Protein AF-A0A250KRI8-F1 (afdb_monomer)

Organism: NCBI:txid1432792

Structure (mmCIF, N/CA/C/O backbone):
data_AF-A0A250KRI8-F1
#
_entry.id   AF-A0A250KRI8-F1
#
loop_
_atom_site.group_PDB
_atom_site.id
_atom_site.type_symbol
_atom_site.label_atom_id
_atom_site.label_alt_id
_atom_site.label_comp_id
_atom_site.label_asym_id
_atom_site.label_entity_id
_atom_site.label_seq_id
_atom_site.pdbx_PDB_ins_code
_atom_site.Cartn_x
_atom_site.Cartn_y
_atom_site.Cartn_z
_atom_site.occupancy
_atom_site.B_iso_or_equiv
_atom_site.auth_seq_id
_atom_site.auth_comp_id
_atom_site.auth_asym_id
_atom_site.auth_atom_id
_atom_site.pdbx_PDB_model_num
ATOM 1 N N . MET A 1 1 ? -15.075 -12.832 52.342 1.00 51.00 1 MET A N 1
ATOM 2 C CA . MET A 1 1 ? -14.393 -12.630 51.042 1.00 51.00 1 MET A CA 1
ATOM 3 C C . MET A 1 1 ? -15.450 -12.559 49.954 1.00 51.00 1 MET A C 1
ATOM 5 O O . MET A 1 1 ? -16.380 -13.353 50.008 1.00 51.00 1 MET A O 1
ATOM 9 N N . ASN A 1 2 ? -15.348 -11.625 49.007 1.00 54.69 2 ASN A N 1
ATOM 10 C CA . ASN A 1 2 ? -16.429 -11.373 48.045 1.00 54.69 2 ASN A CA 1
ATOM 11 C C . ASN A 1 2 ? -16.177 -12.175 46.753 1.00 54.69 2 ASN A C 1
ATOM 13 O O . ASN A 1 2 ? -15.131 -11.968 46.135 1.00 54.69 2 ASN A O 1
ATOM 17 N N . PRO A 1 3 ? -17.097 -13.051 46.298 1.00 59.56 3 PRO A N 1
ATOM 18 C CA . PRO A 1 3 ? -16.842 -13.930 45.149 1.00 59.56 3 PRO A CA 1
ATOM 19 C C . PRO A 1 3 ? -16.597 -13.158 43.842 1.00 59.56 3 PRO A C 1
ATOM 21 O O . PRO A 1 3 ? -15.764 -13.568 43.037 1.00 59.56 3 PRO A O 1
ATOM 24 N N . ALA A 1 4 ? -17.232 -11.992 43.675 1.00 57.06 4 ALA A N 1
ATOM 25 C CA . ALA A 1 4 ? -17.013 -11.099 42.535 1.00 57.06 4 ALA A CA 1
ATOM 26 C C . ALA A 1 4 ? -15.551 -10.618 42.399 1.00 57.06 4 ALA A C 1
ATOM 28 O O . ALA A 1 4 ? -15.050 -10.496 41.285 1.00 57.06 4 ALA A O 1
ATOM 29 N N . LEU A 1 5 ? -14.846 -10.402 43.518 1.00 52.03 5 LEU A N 1
ATOM 30 C CA . LEU A 1 5 ? -13.430 -10.008 43.515 1.00 52.03 5 LEU A CA 1
ATOM 31 C C . LEU A 1 5 ? -12.513 -11.163 43.085 1.00 52.03 5 LEU A C 1
ATOM 33 O O . LEU A 1 5 ? -11.522 -10.933 42.401 1.00 52.03 5 LEU A O 1
ATOM 37 N N . SER A 1 6 ? -12.865 -12.405 43.433 1.00 55.91 6 SER A N 1
ATOM 38 C CA . SER A 1 6 ? -12.097 -13.591 43.026 1.00 55.91 6 SER A CA 1
ATOM 39 C C . SER A 1 6 ? -12.250 -13.882 41.527 1.00 55.91 6 SER A C 1
ATOM 41 O O . SER A 1 6 ? -11.271 -14.174 40.843 1.00 55.91 6 SER A O 1
ATOM 43 N N . LEU A 1 7 ? -13.467 -13.729 40.989 1.00 69.81 7 LEU A N 1
ATOM 44 C CA . LEU A 1 7 ? -13.738 -13.878 39.553 1.00 69.81 7 LEU A CA 1
ATOM 45 C C . LEU A 1 7 ? -13.019 -12.813 38.708 1.00 69.81 7 LEU A C 1
ATOM 47 O O . LEU A 1 7 ? -12.500 -13.138 37.641 1.00 69.81 7 LEU A O 1
ATOM 51 N N . ALA A 1 8 ? -12.935 -11.569 39.194 1.00 67.12 8 ALA A N 1
ATOM 52 C CA . ALA A 1 8 ? -12.242 -10.485 38.496 1.00 67.12 8 ALA A CA 1
ATOM 53 C C . ALA A 1 8 ? -10.742 -10.775 38.287 1.00 67.12 8 ALA A C 1
ATOM 55 O O . ALA A 1 8 ? -10.238 -10.602 37.177 1.00 67.12 8 ALA A O 1
ATOM 56 N N . SER A 1 9 ? -10.038 -11.276 39.311 1.00 67.62 9 SER A N 1
ATOM 57 C CA . SER A 1 9 ? -8.616 -11.637 39.186 1.00 67.62 9 SER A CA 1
ATOM 58 C C . SER A 1 9 ? -8.377 -12.814 38.236 1.00 67.62 9 SER A C 1
ATOM 60 O O . SER A 1 9 ? -7.399 -12.802 37.495 1.00 67.62 9 SER A O 1
ATOM 62 N N . ILE A 1 10 ? -9.268 -13.813 38.215 1.00 68.31 10 ILE A N 1
ATOM 63 C CA . ILE A 1 10 ? -9.149 -14.960 37.298 1.00 68.31 10 ILE A CA 1
ATOM 64 C C . ILE A 1 10 ? -9.315 -14.499 35.842 1.00 68.31 10 ILE A C 1
ATOM 66 O O . ILE A 1 10 ? -8.510 -14.868 34.989 1.00 68.31 10 ILE A O 1
ATOM 70 N N . LEU A 1 11 ? -10.301 -13.639 35.565 1.00 69.69 11 LEU A N 1
ATOM 71 C CA . LEU A 1 11 ? -10.502 -13.062 34.233 1.00 69.69 11 LEU A CA 1
ATOM 72 C C . LEU A 1 11 ? -9.294 -12.220 33.784 1.00 69.69 11 LEU A C 1
ATOM 74 O O . LEU A 1 11 ? -8.871 -12.319 32.634 1.00 69.69 11 LEU A O 1
ATOM 78 N N . LEU A 1 12 ? -8.703 -11.441 34.696 1.00 70.06 12 LEU A N 1
ATOM 79 C CA . LEU A 1 12 ? -7.512 -10.633 34.418 1.00 70.06 12 LEU A CA 1
ATOM 80 C C . LEU A 1 12 ? -6.273 -11.491 34.099 1.00 70.06 12 LEU A C 1
ATOM 82 O O . LEU A 1 12 ? -5.499 -11.123 33.220 1.00 70.06 12 LEU A O 1
ATOM 86 N N . LEU A 1 13 ? -6.101 -12.647 34.753 1.00 62.72 13 LEU A N 1
ATOM 87 C CA . LEU A 1 13 ? -5.012 -13.580 34.434 1.00 62.72 13 LEU A CA 1
ATOM 88 C C . LEU A 1 13 ? -5.175 -14.219 33.045 1.00 62.72 13 LEU A C 1
ATOM 90 O O . LEU A 1 13 ? -4.193 -14.301 32.310 1.00 62.72 13 LEU A O 1
ATOM 94 N N . LEU A 1 14 ? -6.394 -14.618 32.658 1.00 61.97 14 LEU A N 1
ATOM 95 C CA . LEU A 1 14 ? -6.661 -15.166 31.316 1.00 61.97 14 LEU A CA 1
ATOM 96 C C . LEU A 1 14 ? -6.446 -14.129 30.199 1.00 61.97 14 LEU A C 1
ATOM 98 O O . LEU A 1 14 ? -6.048 -14.490 29.095 1.00 61.97 14 LEU A O 1
ATOM 102 N N . LEU A 1 15 ? -6.685 -12.844 30.478 1.00 60.44 15 LEU A N 1
ATOM 103 C CA . LEU A 1 15 ? -6.427 -11.756 29.529 1.00 60.44 15 LEU A CA 1
ATOM 104 C C . LEU A 1 15 ? -4.928 -11.470 29.331 1.00 60.44 15 LEU A C 1
ATOM 106 O O . LEU A 1 15 ? -4.547 -10.966 28.278 1.00 60.44 15 LEU A O 1
ATOM 110 N N . LEU A 1 16 ? -4.073 -11.802 30.306 1.00 54.72 16 LEU A N 1
ATOM 111 C CA . LEU A 1 16 ? -2.621 -11.610 30.203 1.00 54.72 16 LEU A CA 1
ATOM 112 C C . LEU A 1 16 ? -1.919 -12.729 29.418 1.00 54.72 16 LEU A C 1
ATOM 114 O O . LEU A 1 16 ? -0.971 -12.451 28.686 1.00 54.72 16 LEU A O 1
ATOM 118 N N . THR A 1 17 ? -2.378 -13.979 29.525 1.00 53.78 17 THR A N 1
ATOM 119 C CA . THR A 1 17 ? -1.743 -15.130 28.851 1.00 53.78 17 THR A CA 1
ATOM 120 C C . THR A 1 17 ? -2.070 -15.251 27.360 1.00 53.78 17 THR A C 1
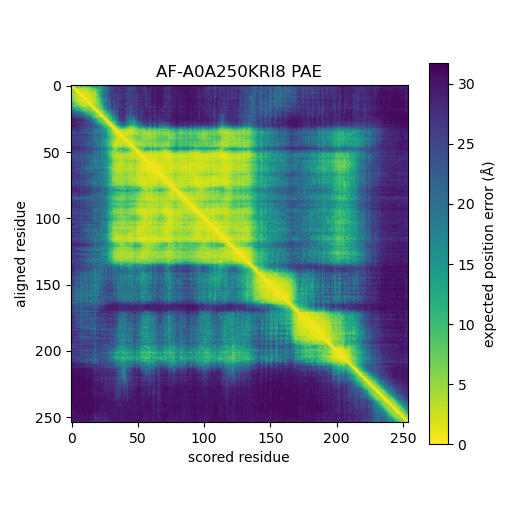ATOM 122 O O . THR A 1 17 ? -1.427 -16.030 26.663 1.00 53.78 17 THR A O 1
ATOM 125 N N . ALA A 1 18 ? -3.003 -14.451 26.835 1.00 44.03 18 ALA A N 1
ATOM 126 C CA . ALA A 1 18 ? -3.291 -14.363 25.399 1.00 44.03 18 ALA A CA 1
ATOM 127 C C . ALA A 1 18 ? -2.279 -13.505 24.601 1.00 44.03 18 ALA A C 1
ATOM 129 O O . ALA A 1 18 ? -2.389 -13.409 23.380 1.00 44.03 18 ALA A O 1
ATOM 130 N N . CYS A 1 19 ? -1.310 -12.872 25.273 1.00 45.75 19 CYS A N 1
ATOM 131 C CA . CYS A 1 19 ? -0.337 -11.952 24.670 1.00 45.75 19 CYS A CA 1
ATOM 132 C C . CYS A 1 19 ? 1.067 -12.551 24.458 1.00 45.75 19 CYS A C 1
ATOM 134 O O . CYS A 1 19 ? 2.015 -11.796 24.232 1.00 45.75 19 CYS A O 1
ATOM 136 N N . ASP A 1 20 ? 1.216 -13.879 24.494 1.00 43.97 20 ASP A N 1
ATOM 137 C CA . ASP A 1 20 ? 2.473 -14.521 24.100 1.00 43.97 20 ASP A CA 1
ATOM 138 C C . ASP A 1 20 ? 2.637 -14.445 22.572 1.00 43.97 20 ASP A C 1
ATOM 140 O O . ASP A 1 20 ? 1.902 -15.069 21.803 1.00 43.97 20 ASP A O 1
ATOM 144 N N . ARG A 1 21 ? 3.551 -13.584 22.111 1.00 41.91 21 ARG A N 1
ATOM 145 C CA . ARG A 1 21 ? 3.805 -13.383 20.680 1.00 41.91 21 ARG A CA 1
ATOM 146 C C . ARG A 1 21 ? 4.722 -14.482 20.166 1.00 41.91 21 ARG A C 1
ATOM 148 O O . ARG A 1 21 ? 5.913 -14.460 20.463 1.00 41.91 21 ARG A O 1
ATOM 155 N N . SER A 1 22 ? 4.190 -15.349 19.306 1.00 37.59 22 SER A N 1
ATOM 156 C CA . SER A 1 22 ? 4.969 -16.318 18.534 1.00 37.59 22 SER A CA 1
ATOM 157 C C . SER A 1 22 ? 6.167 -15.637 17.864 1.00 37.59 22 SER A C 1
ATOM 159 O O . SER A 1 22 ? 6.001 -14.848 16.930 1.00 37.59 22 SER A O 1
ATOM 161 N N . THR A 1 23 ? 7.379 -15.930 18.331 1.00 36.66 23 THR A N 1
ATOM 162 C CA . THR A 1 23 ? 8.606 -15.467 17.679 1.00 36.66 23 THR A CA 1
ATOM 163 C C . THR A 1 23 ? 8.706 -16.097 16.290 1.00 36.66 23 THR A C 1
ATOM 165 O O . THR A 1 23 ? 8.573 -17.320 16.196 1.00 36.66 23 THR A O 1
ATOM 168 N N . PRO A 1 24 ? 8.964 -15.323 15.219 1.00 44.06 24 PRO A N 1
ATOM 169 C CA . PRO A 1 24 ? 9.258 -15.898 13.913 1.00 44.06 24 PRO A CA 1
ATOM 170 C C . PRO A 1 24 ? 10.514 -16.767 14.015 1.00 44.06 24 PRO A C 1
ATOM 172 O O . PRO A 1 24 ? 11.564 -16.283 14.440 1.00 44.06 24 PRO A O 1
ATOM 175 N N . ASP A 1 25 ? 10.401 -18.044 13.650 1.00 34.25 25 ASP A N 1
ATOM 176 C CA . ASP A 1 25 ? 11.551 -18.946 13.626 1.00 34.25 25 ASP A CA 1
ATOM 177 C C . ASP A 1 25 ? 12.562 -18.504 12.550 1.00 34.25 25 ASP A C 1
ATOM 179 O O . ASP A 1 25 ? 12.214 -17.849 11.560 1.00 34.25 25 ASP A O 1
ATOM 183 N N . SER A 1 26 ? 13.837 -18.824 12.758 1.00 46.28 26 SER A N 1
ATOM 184 C CA . SER A 1 26 ? 14.946 -18.304 11.956 1.00 46.28 26 SER A CA 1
ATOM 185 C C . SER A 1 26 ? 14.947 -18.899 10.550 1.00 46.28 26 SER A C 1
ATOM 187 O O . SER A 1 26 ? 15.492 -19.975 10.306 1.00 46.28 26 SER A O 1
ATOM 189 N N . ALA A 1 27 ? 14.354 -18.165 9.605 1.00 41.44 27 ALA A N 1
ATOM 190 C CA . ALA A 1 27 ? 14.235 -18.572 8.211 1.00 41.44 27 ALA A CA 1
ATOM 191 C C . ALA A 1 27 ? 15.595 -18.955 7.597 1.00 41.44 27 ALA A C 1
ATOM 193 O O . ALA A 1 27 ? 16.490 -18.116 7.430 1.00 41.44 27 ALA A O 1
ATOM 194 N N . ALA A 1 28 ? 15.698 -20.229 7.211 1.00 38.06 28 ALA A N 1
ATOM 195 C CA . ALA A 1 28 ? 16.853 -20.837 6.563 1.00 38.06 28 ALA A CA 1
ATOM 196 C C . ALA A 1 28 ? 17.370 -20.022 5.348 1.00 38.06 28 ALA A C 1
ATOM 198 O O . ALA A 1 28 ? 16.637 -19.196 4.776 1.00 38.06 28 ALA A O 1
ATOM 199 N N . PRO A 1 29 ? 18.632 -20.233 4.922 1.00 40.69 29 PRO A N 1
ATOM 200 C CA . PRO A 1 29 ? 19.170 -19.614 3.714 1.00 40.69 29 PRO A CA 1
ATOM 201 C C . PRO A 1 29 ? 18.480 -20.177 2.461 1.00 40.69 29 PRO A C 1
ATOM 203 O O . PRO A 1 29 ? 18.924 -21.155 1.865 1.00 40.69 29 PRO A O 1
ATOM 206 N N . ASP A 1 30 ? 17.378 -19.539 2.066 1.00 52.28 30 ASP A N 1
ATOM 207 C CA . ASP A 1 30 ? 16.679 -19.813 0.815 1.00 52.28 30 ASP A CA 1
ATOM 208 C C . ASP A 1 30 ? 17.570 -19.452 -0.382 1.00 52.28 30 ASP A C 1
ATOM 210 O O . ASP A 1 30 ? 17.855 -18.277 -0.638 1.00 52.28 30 ASP A O 1
ATOM 214 N N . LEU A 1 31 ? 17.974 -20.479 -1.132 1.00 44.34 31 LEU A N 1
ATOM 215 C CA . LEU A 1 31 ? 18.781 -20.375 -2.349 1.00 44.34 31 LEU A CA 1
ATOM 216 C C . LEU A 1 31 ? 18.035 -19.683 -3.510 1.00 44.34 31 LEU A C 1
ATOM 218 O O . LEU A 1 31 ? 18.661 -19.319 -4.505 1.00 44.34 31 LEU A O 1
ATOM 222 N N . GLY A 1 32 ? 16.719 -19.478 -3.385 1.00 60.25 32 GLY A N 1
ATOM 223 C CA . GLY A 1 32 ? 15.897 -18.652 -4.268 1.00 60.25 32 GLY A CA 1
ATOM 224 C C . GLY A 1 32 ? 15.810 -17.172 -3.871 1.00 60.25 32 GLY A C 1
ATOM 225 O O . GLY A 1 32 ? 15.177 -16.400 -4.591 1.00 60.25 32 GLY A O 1
ATOM 226 N N . SER A 1 33 ? 16.427 -16.737 -2.769 1.00 66.81 33 SER A N 1
ATOM 227 C CA . SER A 1 33 ? 16.300 -15.357 -2.281 1.00 66.81 33 SER A CA 1
ATOM 228 C C . SER A 1 33 ? 17.470 -14.450 -2.681 1.00 66.81 33 SER A C 1
ATOM 230 O O . SER A 1 33 ? 18.634 -14.853 -2.692 1.00 66.81 33 SER A O 1
ATOM 232 N N . ARG A 1 34 ? 17.167 -13.190 -3.016 1.00 79.31 34 ARG A N 1
ATOM 233 C CA . ARG A 1 34 ? 18.152 -12.145 -3.331 1.00 79.31 34 ARG A CA 1
ATOM 234 C C . ARG A 1 34 ? 18.054 -11.019 -2.312 1.00 79.31 34 ARG A C 1
ATOM 236 O O . ARG A 1 34 ? 17.034 -10.342 -2.232 1.00 79.31 34 ARG A O 1
ATOM 243 N N . ASN A 1 35 ? 19.130 -10.785 -1.568 1.00 81.31 35 ASN A N 1
ATOM 244 C CA . ASN A 1 35 ? 19.238 -9.599 -0.723 1.00 81.31 35 ASN A CA 1
ATOM 245 C C . ASN A 1 35 ? 19.501 -8.372 -1.606 1.00 81.31 35 ASN A C 1
ATOM 247 O O . ASN A 1 35 ? 20.426 -8.386 -2.421 1.00 81.31 35 ASN A O 1
ATOM 251 N N . MET A 1 36 ? 18.713 -7.316 -1.429 1.00 78.25 36 MET A N 1
ATOM 252 C CA . MET A 1 36 ? 18.879 -6.038 -2.114 1.00 78.25 36 MET A CA 1
ATOM 253 C C . MET A 1 36 ? 18.753 -4.889 -1.114 1.00 78.25 36 MET A C 1
ATOM 255 O O . MET A 1 36 ? 17.955 -4.944 -0.182 1.00 78.25 36 MET A O 1
ATOM 259 N N . THR A 1 37 ? 19.566 -3.852 -1.293 1.00 82.00 37 THR A N 1
ATOM 260 C CA . THR A 1 37 ? 19.504 -2.637 -0.477 1.00 82.00 37 THR A CA 1
ATOM 261 C C . THR A 1 37 ? 18.380 -1.732 -0.983 1.00 82.00 37 THR A C 1
ATOM 263 O O . THR A 1 37 ? 18.319 -1.459 -2.183 1.00 82.00 37 THR A O 1
ATOM 266 N N . ASP A 1 38 ? 17.497 -1.278 -0.093 1.00 81.06 38 ASP A N 1
ATOM 267 C CA . ASP A 1 38 ? 16.429 -0.329 -0.426 1.00 81.06 38 ASP A CA 1
ATOM 268 C C . ASP A 1 38 ? 16.926 1.131 -0.477 1.00 81.06 38 ASP A C 1
ATOM 270 O O . ASP A 1 38 ? 18.081 1.441 -0.176 1.00 81.06 38 ASP A O 1
ATOM 274 N N . ALA A 1 39 ? 16.041 2.056 -0.862 1.00 74.44 39 ALA A N 1
ATOM 275 C CA . ALA A 1 39 ? 16.356 3.487 -0.956 1.00 74.44 39 ALA A CA 1
ATOM 276 C C . ALA A 1 39 ? 16.642 4.169 0.404 1.00 74.44 39 ALA A C 1
ATOM 278 O O . ALA A 1 39 ? 17.025 5.339 0.435 1.00 74.44 39 ALA A O 1
ATOM 279 N N . VAL A 1 40 ? 16.465 3.453 1.519 1.00 76.81 40 VAL A N 1
ATOM 280 C CA . VAL A 1 40 ? 16.735 3.888 2.899 1.00 76.81 40 VAL A CA 1
ATOM 281 C C . VAL A 1 40 ? 17.945 3.124 3.479 1.00 76.81 40 VAL A C 1
ATOM 283 O O . VAL A 1 40 ? 18.184 3.136 4.683 1.00 76.81 40 VAL A O 1
ATOM 286 N N . TRP A 1 41 ? 18.737 2.476 2.615 1.00 75.00 41 TRP A N 1
ATOM 287 C CA . TRP A 1 41 ? 19.928 1.680 2.938 1.00 75.00 41 TRP A CA 1
ATOM 288 C C . TRP A 1 41 ? 19.678 0.423 3.792 1.00 75.00 41 TRP A C 1
ATOM 290 O O . TRP A 1 41 ? 20.627 -0.181 4.298 1.00 75.00 41 TRP A O 1
ATOM 300 N N . ARG A 1 42 ? 18.427 -0.038 3.910 1.00 78.06 42 ARG A N 1
ATOM 301 C CA . ARG A 1 42 ? 18.075 -1.283 4.615 1.00 78.06 42 ARG A CA 1
ATOM 302 C C . ARG A 1 42 ? 18.268 -2.486 3.690 1.00 78.06 42 ARG A C 1
ATOM 304 O O . ARG A 1 42 ? 17.999 -2.405 2.494 1.00 78.06 42 ARG A O 1
ATOM 311 N N . ALA A 1 43 ? 18.717 -3.619 4.228 1.00 78.50 43 ALA A N 1
ATOM 312 C CA . ALA A 1 43 ? 18.822 -4.867 3.471 1.00 78.50 43 ALA A CA 1
ATOM 313 C C . ALA A 1 43 ? 17.484 -5.625 3.484 1.00 78.50 43 ALA A C 1
ATOM 315 O O . ALA A 1 43 ? 17.076 -6.139 4.523 1.00 78.50 43 ALA A O 1
ATOM 316 N N . VAL A 1 44 ? 16.830 -5.726 2.326 1.00 80.12 44 VAL A N 1
ATOM 317 C CA . VAL A 1 44 ? 15.550 -6.425 2.134 1.00 80.12 44 VAL A CA 1
ATOM 318 C C . VAL A 1 44 ? 15.793 -7.740 1.386 1.00 80.12 44 VAL A C 1
ATOM 320 O O . VAL A 1 44 ? 16.506 -7.771 0.379 1.00 80.12 44 VAL A O 1
ATOM 323 N N . ARG A 1 45 ? 15.203 -8.847 1.859 1.00 80.69 45 ARG A N 1
ATOM 324 C CA . ARG A 1 45 ? 15.262 -10.158 1.186 1.00 80.69 45 ARG A CA 1
ATOM 325 C C . ARG A 1 45 ? 14.113 -10.266 0.176 1.00 80.69 45 ARG A C 1
ATOM 327 O O . ARG A 1 45 ? 12.959 -10.370 0.574 1.00 80.69 45 ARG A O 1
ATOM 334 N N . ILE A 1 46 ? 14.425 -10.284 -1.119 1.00 81.00 46 ILE A N 1
ATOM 335 C CA . ILE A 1 46 ? 13.446 -10.414 -2.210 1.00 81.00 46 ILE A CA 1
ATOM 336 C C . ILE A 1 46 ? 13.388 -11.881 -2.686 1.00 81.00 46 ILE A C 1
ATOM 338 O O . ILE A 1 46 ? 14.425 -12.421 -3.086 1.00 81.00 46 ILE A O 1
ATOM 342 N N . PRO A 1 47 ? 12.215 -12.543 -2.703 1.00 76.00 47 PRO A N 1
ATOM 343 C CA . PRO A 1 47 ? 12.057 -13.864 -3.317 1.00 76.00 47 PRO A CA 1
ATOM 344 C C . PRO A 1 47 ? 12.173 -13.789 -4.849 1.00 76.00 47 PRO A C 1
ATOM 346 O O . PRO A 1 47 ? 11.505 -12.967 -5.485 1.00 76.00 47 PRO A O 1
ATOM 349 N N . ALA A 1 48 ? 12.951 -14.679 -5.478 1.00 67.69 48 ALA A N 1
ATOM 350 C CA . ALA A 1 48 ? 13.087 -14.708 -6.944 1.00 67.69 48 ALA A CA 1
ATOM 351 C C . ALA A 1 48 ? 11.809 -15.140 -7.694 1.00 67.69 48 ALA A C 1
ATOM 353 O O . ALA A 1 48 ? 11.751 -15.005 -8.913 1.00 67.69 48 ALA A O 1
ATOM 354 N N . ALA A 1 49 ? 10.796 -15.646 -6.983 1.00 71.81 49 ALA A N 1
ATOM 355 C CA . ALA A 1 49 ? 9.514 -16.093 -7.531 1.00 71.81 49 ALA A CA 1
ATOM 356 C C . ALA A 1 49 ? 8.346 -15.128 -7.222 1.00 71.81 49 ALA A C 1
ATOM 358 O O . ALA A 1 49 ? 7.201 -15.560 -7.129 1.00 71.81 49 ALA A O 1
ATOM 359 N N . SER A 1 50 ? 8.619 -13.832 -7.039 1.00 76.25 50 SER A N 1
ATOM 360 C CA . SER A 1 50 ? 7.586 -12.815 -6.790 1.00 76.25 50 SER A CA 1
ATOM 361 C C . SER A 1 50 ? 6.653 -12.648 -8.000 1.00 76.25 50 SER A C 1
ATOM 363 O O . SER A 1 50 ? 7.060 -12.149 -9.047 1.00 76.25 50 SER A O 1
ATOM 365 N N . GLN A 1 51 ? 5.388 -13.065 -7.862 1.00 82.75 51 GLN A N 1
ATOM 366 C CA . GLN A 1 51 ? 4.376 -12.968 -8.929 1.00 82.75 51 GLN A CA 1
ATOM 367 C C . GLN A 1 51 ? 3.327 -11.886 -8.638 1.00 82.75 51 GLN A C 1
ATOM 369 O O . GLN A 1 51 ? 2.870 -11.202 -9.554 1.00 82.75 51 GLN A O 1
ATOM 374 N N . ARG A 1 52 ? 2.971 -11.684 -7.366 1.00 87.88 52 ARG A N 1
ATOM 375 C CA . ARG A 1 52 ? 2.005 -10.676 -6.910 1.00 87.88 52 ARG A CA 1
ATOM 376 C C . ARG A 1 52 ? 2.734 -9.388 -6.541 1.00 87.88 52 ARG A C 1
ATOM 378 O O . ARG A 1 52 ? 3.036 -9.136 -5.375 1.00 87.88 52 ARG A O 1
ATOM 385 N N . ILE A 1 53 ? 3.063 -8.599 -7.564 1.00 91.06 53 ILE A N 1
ATOM 386 C CA . ILE A 1 53 ? 3.743 -7.304 -7.421 1.00 91.06 53 ILE A CA 1
ATOM 387 C C . ILE A 1 53 ? 2.700 -6.189 -7.278 1.00 91.06 53 ILE A C 1
ATOM 389 O O . ILE A 1 53 ? 1.782 -6.100 -8.097 1.00 91.06 53 ILE A O 1
ATOM 393 N N . LEU A 1 54 ? 2.863 -5.310 -6.287 1.00 92.88 54 LEU A N 1
ATOM 394 C CA . LEU A 1 54 ? 2.068 -4.086 -6.126 1.00 92.88 54 LEU A CA 1
ATOM 395 C C . LEU A 1 54 ? 2.928 -2.828 -6.289 1.00 92.88 54 LEU A C 1
ATOM 397 O O . LEU A 1 54 ? 4.039 -2.765 -5.764 1.00 92.88 54 LEU A O 1
ATOM 401 N N . ALA A 1 55 ? 2.392 -1.811 -6.965 1.00 92.81 55 ALA A N 1
ATOM 402 C CA . ALA A 1 55 ? 3.044 -0.512 -7.155 1.00 92.81 55 ALA A CA 1
ATOM 403 C C . ALA A 1 55 ? 2.326 0.587 -6.356 1.00 92.81 55 ALA A C 1
ATOM 405 O O . ALA A 1 55 ? 1.250 1.042 -6.741 1.00 92.81 55 ALA A O 1
ATOM 406 N N . LEU A 1 56 ? 2.904 1.040 -5.241 1.00 90.38 56 LEU A N 1
ATOM 407 C CA . LEU A 1 56 ? 2.321 2.115 -4.425 1.00 90.38 56 LEU A CA 1
ATOM 408 C C . LEU A 1 56 ? 2.658 3.521 -4.941 1.00 90.38 56 LEU A C 1
ATOM 410 O O . LEU A 1 56 ? 2.184 4.499 -4.364 1.00 90.38 56 LEU A O 1
ATOM 414 N N . SER A 1 57 ? 3.441 3.638 -6.018 1.00 87.06 57 SER A N 1
ATOM 415 C CA . SER A 1 57 ? 3.745 4.913 -6.664 1.00 87.06 57 SER A CA 1
ATOM 416 C C . SER A 1 57 ? 3.532 4.907 -8.175 1.00 87.06 57 SER A C 1
ATOM 418 O O . SER A 1 57 ? 3.620 3.882 -8.850 1.00 87.06 57 SER A O 1
ATOM 420 N N . GLU A 1 58 ? 3.277 6.109 -8.688 1.00 87.81 58 GLU A N 1
ATOM 421 C CA . GLU A 1 58 ? 3.168 6.444 -10.110 1.00 87.81 58 GLU A CA 1
ATOM 422 C C . GLU A 1 58 ? 4.462 6.084 -10.870 1.00 87.81 58 GLU A C 1
ATOM 424 O O . GLU A 1 58 ? 4.415 5.472 -11.933 1.00 87.81 58 GLU A O 1
ATOM 429 N N . LEU A 1 59 ? 5.621 6.334 -10.249 1.00 88.06 59 LEU A N 1
ATOM 430 C CA . LEU A 1 59 ? 6.951 6.010 -10.780 1.00 88.06 59 LEU A CA 1
ATOM 431 C C . LEU A 1 59 ? 7.224 4.495 -10.834 1.00 88.06 59 LEU A C 1
ATOM 433 O O . LEU A 1 59 ? 7.809 4.015 -11.803 1.00 88.06 59 LEU A O 1
ATOM 437 N N . ASP A 1 60 ? 6.791 3.736 -9.822 1.00 90.31 60 ASP A N 1
ATOM 438 C CA . ASP A 1 60 ? 6.945 2.273 -9.800 1.00 90.31 60 ASP A CA 1
ATOM 439 C C . ASP A 1 60 ? 6.042 1.603 -10.844 1.00 90.31 60 ASP A C 1
ATOM 441 O O . ASP A 1 60 ? 6.450 0.648 -11.506 1.00 90.31 60 ASP A O 1
ATOM 445 N N . LEU A 1 61 ? 4.816 2.113 -11.011 1.00 91.25 61 LEU A N 1
ATOM 446 C CA . LEU A 1 61 ? 3.872 1.636 -12.019 1.00 91.25 61 LEU A CA 1
ATOM 447 C C . LEU A 1 61 ? 4.412 1.872 -13.437 1.00 91.25 61 LEU A C 1
ATOM 449 O O . LEU A 1 61 ? 4.376 0.958 -14.263 1.00 91.25 61 LEU A O 1
ATOM 453 N N . ASP A 1 62 ? 4.965 3.057 -13.695 1.00 90.81 62 ASP A N 1
ATOM 454 C CA . ASP A 1 62 ? 5.643 3.383 -14.951 1.00 90.81 62 ASP A CA 1
ATOM 455 C C . ASP A 1 62 ? 6.849 2.475 -15.202 1.00 90.81 62 ASP A C 1
ATOM 457 O O . ASP A 1 62 ? 6.983 1.926 -16.297 1.00 90.81 62 ASP A O 1
ATOM 461 N N . ALA A 1 63 ? 7.704 2.274 -14.195 1.00 90.88 63 ALA A N 1
ATOM 462 C CA . ALA A 1 63 ? 8.890 1.429 -14.306 1.00 90.88 63 ALA A CA 1
ATOM 463 C C . ALA A 1 63 ? 8.529 -0.033 -14.615 1.00 90.88 63 ALA A C 1
ATOM 465 O O . ALA A 1 63 ? 9.111 -0.626 -15.526 1.00 90.88 63 ALA A O 1
ATOM 466 N N . LEU A 1 64 ? 7.537 -0.605 -13.924 1.00 92.38 64 LEU A N 1
ATOM 467 C CA . LEU A 1 64 ? 7.047 -1.957 -14.207 1.00 92.38 64 LEU A CA 1
ATOM 468 C C . LEU A 1 64 ? 6.483 -2.062 -15.629 1.00 92.38 64 LEU A C 1
ATOM 470 O O . LEU A 1 64 ? 6.901 -2.941 -16.384 1.00 92.38 64 LEU A O 1
ATOM 474 N N . LEU A 1 65 ? 5.599 -1.143 -16.031 1.00 91.38 65 LEU A N 1
ATOM 475 C CA . LEU A 1 65 ? 4.984 -1.169 -17.362 1.00 91.38 65 LEU A CA 1
ATOM 476 C C . LEU A 1 65 ? 5.997 -0.906 -18.491 1.00 91.38 65 LEU A C 1
ATOM 478 O O . LEU A 1 65 ? 5.834 -1.451 -19.583 1.00 91.38 65 LEU A O 1
ATOM 482 N N . ALA A 1 66 ? 7.058 -0.133 -18.242 1.00 89.69 66 ALA A N 1
ATOM 483 C CA . ALA A 1 66 ? 8.177 0.057 -19.167 1.00 89.69 66 ALA A CA 1
ATOM 484 C C . ALA A 1 66 ? 9.063 -1.198 -19.292 1.00 89.69 66 ALA A C 1
ATOM 486 O O . ALA A 1 66 ? 9.552 -1.494 -20.380 1.00 89.69 66 ALA A O 1
ATOM 487 N N . LEU A 1 67 ? 9.212 -1.970 -18.210 1.00 91.38 67 LEU A N 1
ATOM 488 C CA . LEU A 1 67 ? 9.853 -3.292 -18.200 1.00 91.38 67 LEU A CA 1
ATOM 489 C C . LEU A 1 67 ? 8.941 -4.414 -18.745 1.00 91.38 67 LEU A C 1
ATOM 491 O O . LEU A 1 67 ? 9.353 -5.571 -18.789 1.00 91.38 67 LEU A O 1
ATOM 495 N N . GLY A 1 68 ? 7.707 -4.097 -19.153 1.00 88.88 68 GLY A N 1
ATOM 496 C CA . GLY A 1 68 ? 6.714 -5.066 -19.634 1.00 88.88 68 GLY A CA 1
ATOM 497 C C . GLY A 1 68 ? 6.034 -5.888 -18.529 1.00 88.88 68 GLY A C 1
ATOM 498 O O . GLY A 1 68 ? 5.241 -6.780 -18.831 1.00 88.88 68 GLY A O 1
ATOM 499 N N . LEU A 1 69 ? 6.309 -5.587 -17.259 1.00 89.69 69 LEU A N 1
ATOM 500 C CA . LEU A 1 69 ? 5.714 -6.238 -16.096 1.00 89.69 69 LEU A CA 1
ATOM 501 C C . LEU A 1 69 ? 4.360 -5.596 -15.764 1.00 89.69 69 LEU A C 1
ATOM 503 O O . LEU A 1 69 ? 4.223 -4.374 -15.713 1.00 89.69 69 LEU A O 1
ATOM 507 N N . ARG A 1 70 ? 3.345 -6.423 -15.503 1.00 90.50 70 ARG A N 1
ATOM 508 C CA . ARG A 1 70 ? 2.018 -5.975 -15.059 1.00 90.50 70 ARG A CA 1
ATOM 509 C C . ARG A 1 70 ? 1.854 -6.259 -13.560 1.00 90.50 70 ARG A C 1
ATOM 511 O O . ARG A 1 70 ? 1.762 -7.434 -13.211 1.00 90.50 70 ARG A O 1
ATOM 518 N N . PRO A 1 71 ? 1.812 -5.240 -12.680 1.00 92.69 71 PRO A N 1
ATOM 519 C CA . PRO A 1 71 ? 1.480 -5.456 -11.275 1.00 92.69 71 PRO A CA 1
ATOM 520 C C . PRO A 1 71 ? 0.020 -5.898 -11.122 1.00 92.69 71 PRO A C 1
ATOM 522 O O . PRO A 1 71 ? -0.836 -5.555 -11.939 1.00 92.69 71 PRO A O 1
ATOM 525 N N . THR A 1 72 ? -0.274 -6.628 -10.048 1.00 91.94 72 THR A N 1
ATOM 526 C CA . THR A 1 72 ? -1.634 -7.084 -9.712 1.00 91.94 72 THR A CA 1
ATOM 527 C C . THR A 1 72 ? -2.524 -5.911 -9.285 1.00 91.94 72 THR A C 1
ATOM 529 O O . THR A 1 72 ? -3.715 -5.875 -9.587 1.00 91.94 72 THR A O 1
ATOM 532 N N . GLY A 1 73 ? -1.930 -4.912 -8.629 1.00 91.38 73 GLY A N 1
ATOM 533 C CA . GLY A 1 73 ? -2.599 -3.698 -8.178 1.00 91.38 73 GLY A CA 1
ATOM 534 C C . GLY A 1 73 ? -1.635 -2.518 -8.075 1.00 91.38 73 GLY A C 1
ATOM 535 O O . GLY A 1 73 ? -0.425 -2.693 -7.911 1.00 91.38 73 GLY A O 1
ATOM 536 N N . ALA A 1 74 ? -2.170 -1.306 -8.177 1.00 92.69 74 ALA A N 1
ATOM 537 C CA . ALA A 1 74 ? -1.404 -0.071 -8.099 1.00 92.69 74 ALA A CA 1
ATOM 538 C C . ALA A 1 74 ? -2.171 1.050 -7.386 1.00 92.69 74 ALA A C 1
ATOM 540 O O . ALA A 1 74 ? -3.404 1.061 -7.346 1.00 92.69 74 ALA A O 1
ATOM 541 N N . ALA A 1 75 ? -1.439 2.008 -6.824 1.00 90.69 75 ALA A N 1
ATOM 542 C CA . ALA A 1 75 ? -2.018 3.254 -6.342 1.00 90.69 75 ALA A CA 1
ATOM 543 C C . ALA A 1 75 ? -2.512 4.129 -7.510 1.00 90.69 75 ALA A C 1
ATOM 545 O O . ALA A 1 75 ? -1.974 4.104 -8.618 1.00 90.69 75 ALA A O 1
ATOM 546 N N . ASN A 1 76 ? -3.545 4.921 -7.242 1.00 89.62 76 ASN A N 1
ATOM 547 C CA . ASN A 1 76 ? -4.098 5.886 -8.183 1.00 89.62 76 ASN A CA 1
ATOM 548 C C . ASN A 1 76 ? -3.235 7.151 -8.262 1.00 89.62 76 ASN A C 1
ATOM 550 O O . ASN A 1 76 ? -2.528 7.498 -7.312 1.00 89.62 76 ASN A O 1
ATOM 554 N N . ALA A 1 77 ? -3.356 7.865 -9.383 1.00 83.06 77 ALA A N 1
ATOM 555 C CA . ALA A 1 77 ? -2.649 9.117 -9.633 1.00 83.06 77 ALA A CA 1
ATOM 556 C C . ALA A 1 77 ? -2.936 10.182 -8.563 1.00 83.06 77 ALA A C 1
ATOM 558 O O . ALA A 1 77 ? -3.990 10.178 -7.916 1.00 83.06 77 ALA A O 1
ATOM 559 N N . ARG A 1 78 ? -2.014 11.138 -8.399 1.00 78.00 78 ARG A N 1
ATOM 560 C CA . ARG A 1 78 ? -2.114 12.207 -7.389 1.00 78.00 78 ARG A CA 1
ATOM 561 C C . ARG A 1 78 ? -3.413 13.024 -7.531 1.00 78.00 78 ARG A C 1
ATOM 563 O O . ARG A 1 78 ? -3.511 13.903 -8.379 1.00 78.00 78 ARG A O 1
ATOM 570 N N . GLY A 1 79 ? -4.385 12.767 -6.650 1.00 72.12 79 GLY A N 1
ATOM 571 C CA . GLY A 1 79 ? -5.693 13.441 -6.639 1.00 72.12 79 GLY A CA 1
ATOM 572 C C . GLY A 1 79 ? -6.783 12.781 -7.497 1.00 72.12 79 GLY A C 1
ATOM 573 O O . GLY A 1 79 ? -7.844 13.373 -7.667 1.00 72.12 79 GLY A O 1
ATOM 574 N N . GLY A 1 80 ? -6.549 11.576 -8.028 1.00 77.69 80 GLY A N 1
ATOM 575 C CA . GLY A 1 80 ? -7.518 10.817 -8.823 1.00 77.69 80 GLY A CA 1
ATOM 576 C C . GLY A 1 80 ? -7.967 9.499 -8.179 1.00 77.69 80 GLY A C 1
ATOM 577 O O . GLY A 1 80 ? -7.302 8.936 -7.313 1.00 77.69 80 GLY A O 1
ATOM 578 N N . GLU A 1 81 ? -9.091 8.968 -8.664 1.00 80.00 81 GLU A N 1
ATOM 579 C CA . GLU A 1 81 ? -9.625 7.639 -8.300 1.00 80.00 81 GLU A CA 1
ATOM 580 C C . GLU A 1 81 ? -9.197 6.523 -9.274 1.00 80.00 81 GLU A C 1
ATOM 582 O O . GLU A 1 81 ? -9.756 5.427 -9.262 1.00 80.00 81 GLU A O 1
ATOM 587 N N . ARG A 1 82 ? -8.249 6.808 -10.175 1.00 81.50 82 ARG A N 1
ATOM 588 C CA . ARG A 1 82 ? -7.790 5.889 -11.227 1.00 81.50 82 ARG A CA 1
ATOM 589 C C . ARG A 1 82 ? -6.267 5.961 -11.401 1.00 81.50 82 ARG A C 1
ATOM 591 O O . ARG A 1 82 ? -5.670 6.973 -11.018 1.00 81.50 82 ARG A O 1
ATOM 598 N N . PRO A 1 83 ? -5.642 4.944 -12.021 1.00 82.44 83 PRO A N 1
ATOM 599 C CA . PRO A 1 83 ? -4.265 5.033 -12.494 1.00 82.44 83 PRO A CA 1
ATOM 600 C C . PRO A 1 83 ? -4.028 6.245 -13.421 1.00 82.44 83 PRO A C 1
ATOM 602 O O . PRO A 1 83 ? -4.982 6.752 -14.023 1.00 82.44 83 PRO A O 1
ATOM 605 N N . PRO A 1 84 ? -2.772 6.706 -13.561 1.00 84.50 84 PRO A N 1
ATOM 606 C CA . PRO A 1 84 ? -2.414 7.882 -14.354 1.00 84.50 84 PRO A CA 1
ATOM 607 C C . PRO A 1 84 ? -2.942 7.872 -15.792 1.00 84.50 84 PRO A C 1
ATOM 609 O O . PRO A 1 84 ? -2.806 6.896 -16.530 1.00 84.50 84 PRO A O 1
ATOM 612 N N . ALA A 1 85 ? -3.518 9.001 -16.215 1.00 84.38 85 ALA A N 1
ATOM 613 C CA . ALA A 1 85 ? -4.242 9.105 -17.483 1.00 84.38 85 ALA A CA 1
ATOM 614 C C . ALA A 1 85 ? -3.371 8.823 -18.723 1.00 84.38 85 ALA A C 1
ATOM 616 O O . ALA A 1 85 ? -3.871 8.277 -19.706 1.00 84.38 85 ALA A O 1
ATOM 617 N N . TYR A 1 86 ? -2.071 9.136 -18.672 1.00 86.94 86 TYR A N 1
ATOM 618 C CA . TYR A 1 86 ? -1.131 8.885 -19.771 1.00 86.94 86 TYR A CA 1
ATOM 619 C C . TYR A 1 86 ? -0.843 7.388 -20.001 1.00 86.94 86 TYR A C 1
ATOM 621 O O . TYR A 1 86 ? -0.395 7.016 -21.086 1.00 86.94 86 TYR A O 1
ATOM 629 N N . LEU A 1 87 ? -1.131 6.513 -19.028 1.00 87.06 87 LEU A N 1
ATOM 630 C CA . LEU A 1 87 ? -1.030 5.060 -19.207 1.00 87.06 87 LEU A CA 1
ATOM 631 C C . LEU A 1 87 ? -2.184 4.498 -20.046 1.00 87.06 87 LEU A C 1
ATOM 633 O O . LEU A 1 87 ? -2.024 3.452 -20.680 1.00 87.06 87 LEU A O 1
ATOM 637 N N . GLY A 1 88 ? -3.338 5.175 -20.065 1.00 84.56 88 GLY A N 1
ATOM 638 C CA . GLY A 1 88 ? -4.518 4.783 -20.836 1.00 84.56 88 GLY A CA 1
ATOM 639 C C . GLY A 1 88 ? -4.877 3.303 -20.660 1.00 84.56 88 GLY A C 1
ATOM 640 O O . GLY A 1 88 ? -5.113 2.822 -19.553 1.00 84.56 88 GLY A O 1
ATOM 641 N N . THR A 1 89 ? -4.880 2.552 -21.762 1.00 85.12 89 THR A N 1
ATOM 642 C CA . THR A 1 89 ? -5.193 1.112 -21.774 1.00 85.12 89 THR A CA 1
ATOM 643 C C . THR A 1 89 ? -4.094 0.216 -21.190 1.00 85.12 89 THR A C 1
ATOM 645 O O . THR A 1 89 ? -4.367 -0.948 -20.894 1.00 85.12 89 THR A O 1
ATOM 648 N N . ARG A 1 90 ? -2.867 0.710 -20.961 1.00 84.75 90 ARG A N 1
ATOM 649 C CA . ARG A 1 90 ? -1.788 -0.094 -20.347 1.00 84.75 90 ARG A CA 1
ATOM 650 C C . ARG A 1 90 ? -2.112 -0.460 -18.899 1.00 84.75 90 ARG A C 1
ATOM 652 O O . ARG A 1 90 ? -1.847 -1.587 -18.495 1.00 84.75 90 ARG A O 1
ATOM 659 N N . ALA A 1 91 ? -2.761 0.450 -18.172 1.00 83.25 91 ALA A N 1
ATOM 660 C CA . ALA A 1 91 ? -3.214 0.230 -16.800 1.00 83.25 91 ALA A CA 1
ATOM 661 C C . ALA A 1 91 ? -4.532 -0.572 -16.690 1.00 83.25 91 ALA A C 1
ATOM 663 O O . ALA A 1 91 ? -5.001 -0.841 -15.584 1.00 83.25 91 ALA A O 1
ATOM 664 N N . ALA A 1 92 ? -5.148 -0.975 -17.809 1.00 84.38 92 ALA A N 1
ATOM 665 C CA . ALA A 1 92 ? -6.372 -1.772 -17.779 1.00 84.38 92 ALA A CA 1
ATOM 666 C C . ALA A 1 92 ? -6.121 -3.155 -17.148 1.00 84.38 92 ALA A C 1
ATOM 668 O O . ALA A 1 92 ? -5.175 -3.853 -17.526 1.00 84.38 92 ALA A O 1
ATOM 669 N N . GLY A 1 93 ? -6.986 -3.544 -16.207 1.00 84.50 93 GLY A N 1
ATOM 670 C CA . GLY A 1 93 ? -6.915 -4.814 -15.474 1.00 84.50 93 GLY A CA 1
ATOM 671 C C . GLY A 1 93 ? -6.070 -4.797 -14.191 1.00 84.50 93 GLY A C 1
ATOM 672 O O . GLY A 1 93 ? -5.983 -5.829 -13.539 1.00 84.50 93 GLY A O 1
ATOM 673 N N . ILE A 1 94 ? -5.468 -3.662 -13.821 1.00 89.75 94 ILE A N 1
ATOM 674 C CA . ILE A 1 94 ? -4.725 -3.493 -12.560 1.00 89.75 94 ILE A CA 1
ATOM 675 C C . ILE A 1 94 ? -5.704 -3.043 -11.461 1.00 89.75 94 ILE A C 1
ATOM 677 O O . ILE A 1 94 ? -6.480 -2.111 -11.689 1.00 89.75 94 ILE A O 1
ATOM 681 N N . GLU A 1 95 ? -5.692 -3.659 -10.272 1.00 89.94 95 GLU A N 1
ATOM 682 C CA . GLU A 1 95 ? -6.574 -3.214 -9.180 1.00 89.94 95 GLU A CA 1
ATOM 683 C C . GLU A 1 95 ? -6.135 -1.857 -8.596 1.00 89.94 95 GLU A C 1
ATOM 685 O O . GLU A 1 95 ? -4.980 -1.663 -8.222 1.00 89.94 95 GLU A O 1
ATOM 690 N N . SER A 1 96 ? -7.085 -0.928 -8.446 1.00 90.00 96 SER A N 1
ATOM 691 C CA . SER A 1 96 ? -6.885 0.335 -7.723 1.00 90.00 96 SER A CA 1
ATOM 692 C C . SER A 1 96 ? -6.759 0.092 -6.212 1.00 90.00 96 SER A C 1
ATOM 694 O O . SER A 1 96 ? -7.759 -0.135 -5.524 1.00 90.00 96 SER A O 1
ATOM 696 N N . LEU A 1 97 ? -5.557 0.280 -5.671 1.00 89.81 97 LEU A N 1
ATOM 697 C CA . LEU A 1 97 ? -5.272 0.250 -4.232 1.00 89.81 97 LEU A CA 1
ATOM 698 C C . LEU A 1 97 ? -5.786 1.495 -3.485 1.00 89.81 97 LEU A C 1
ATOM 700 O O . LEU A 1 97 ? -5.788 1.507 -2.257 1.00 89.81 97 LEU A O 1
ATOM 704 N N . GLY A 1 98 ? -6.241 2.536 -4.189 1.00 87.12 98 GLY A N 1
ATOM 705 C CA . GLY A 1 98 ? -6.683 3.809 -3.607 1.00 87.12 98 GLY A CA 1
ATOM 706 C C . GLY A 1 98 ? -5.698 4.954 -3.859 1.00 87.12 98 GLY A C 1
ATOM 707 O O . GLY A 1 98 ? -4.867 4.881 -4.759 1.00 87.12 98 GLY A O 1
ATOM 708 N N . ASN A 1 99 ? -5.816 6.042 -3.097 1.00 85.25 99 ASN A N 1
ATOM 709 C CA . ASN A 1 99 ? -5.033 7.268 -3.293 1.00 85.25 99 ASN A CA 1
ATOM 710 C C . ASN A 1 99 ? -3.541 7.059 -2.952 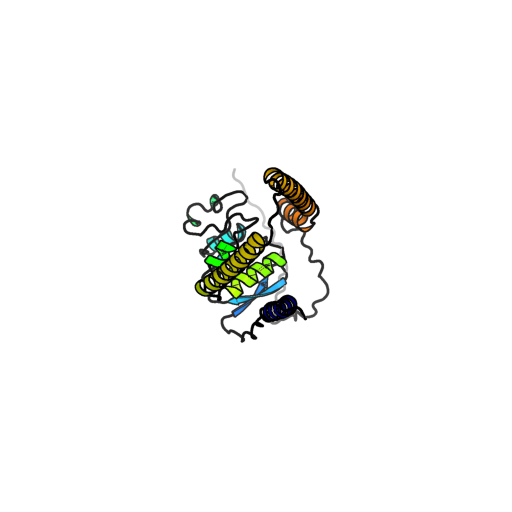1.00 85.25 99 ASN A C 1
ATOM 712 O O . ASN A 1 99 ? -3.237 6.528 -1.888 1.00 85.25 99 ASN A O 1
ATOM 716 N N . PHE A 1 100 ? -2.622 7.543 -3.797 1.00 80.81 100 PHE A N 1
ATOM 717 C CA . PHE A 1 100 ? -1.166 7.536 -3.562 1.00 80.81 100 PHE A CA 1
ATOM 718 C C . PHE A 1 100 ? -0.729 7.946 -2.140 1.00 80.81 100 PHE A C 1
ATOM 720 O O . PHE A 1 100 ? 0.161 7.327 -1.554 1.00 80.81 100 PHE A O 1
ATOM 727 N N . ALA A 1 101 ? -1.335 8.988 -1.562 1.00 78.44 101 ALA A N 1
ATOM 728 C CA . ALA A 1 101 ? -0.954 9.471 -0.231 1.00 78.44 101 ALA A CA 1
ATOM 729 C C . ALA A 1 101 ? -1.328 8.475 0.885 1.00 78.44 101 ALA A C 1
ATOM 731 O O . ALA A 1 101 ? -0.650 8.381 1.913 1.00 78.44 101 ALA A O 1
ATOM 732 N N . GLN A 1 102 ? -2.402 7.710 0.686 1.00 79.31 102 GLN A N 1
ATOM 733 C CA . GLN A 1 102 ? -2.962 6.809 1.689 1.00 79.31 102 GLN A CA 1
ATOM 734 C C . GLN A 1 102 ? -3.604 5.589 0.998 1.00 79.31 102 GLN A C 1
ATOM 736 O O . GLN A 1 102 ? -4.830 5.515 0.868 1.00 79.31 102 GLN A O 1
ATOM 741 N N . PRO A 1 103 ? -2.782 4.642 0.500 1.00 86.44 103 PRO A N 1
ATOM 742 C CA . PRO A 1 103 ? -3.282 3.437 -0.145 1.00 86.44 103 PRO A CA 1
ATOM 743 C C . PRO A 1 103 ? -4.006 2.547 0.873 1.00 86.44 103 PRO A C 1
ATOM 745 O O . PRO A 1 103 ? -3.669 2.502 2.058 1.00 86.44 103 PRO A O 1
ATOM 748 N N . SER A 1 104 ? -5.026 1.828 0.413 1.00 87.06 104 SER A N 1
ATOM 749 C CA . SER A 1 104 ? -5.886 1.011 1.262 1.00 87.06 104 SER A CA 1
ATOM 750 C C . SER A 1 104 ? -5.167 -0.263 1.702 1.00 87.06 104 SER A C 1
ATOM 752 O O . SER A 1 104 ? -5.103 -1.241 0.955 1.00 87.06 104 SER A O 1
ATOM 754 N N . LEU A 1 105 ? -4.682 -0.275 2.948 1.00 87.00 105 LEU A N 1
ATOM 755 C CA . LEU A 1 105 ? -4.063 -1.454 3.569 1.00 87.00 105 LEU A CA 1
ATOM 756 C C . LEU A 1 105 ? -4.959 -2.701 3.466 1.00 87.00 105 LEU A C 1
ATOM 758 O O . LEU A 1 105 ? -4.456 -3.790 3.221 1.00 87.00 105 LEU A O 1
ATOM 762 N N . GLY A 1 106 ? -6.286 -2.543 3.557 1.00 84.19 106 GLY A N 1
ATOM 763 C CA . GLY A 1 106 ? -7.238 -3.645 3.377 1.00 84.19 106 GLY A CA 1
ATOM 764 C C . GLY A 1 106 ? -7.173 -4.293 1.988 1.00 84.19 106 GLY A C 1
ATOM 765 O O . GLY A 1 106 ? -7.174 -5.517 1.894 1.00 84.19 106 GLY A O 1
ATOM 766 N N . ARG A 1 107 ? -7.041 -3.502 0.911 1.00 86.06 107 ARG A N 1
ATOM 767 C CA . ARG A 1 107 ? -6.857 -4.036 -0.455 1.00 86.06 107 ARG A CA 1
ATOM 768 C C . ARG A 1 107 ? -5.493 -4.699 -0.627 1.00 86.06 107 ARG A C 1
ATOM 770 O O . ARG A 1 107 ? -5.411 -5.767 -1.222 1.00 86.06 107 ARG A O 1
ATOM 777 N N . ILE A 1 108 ? -4.443 -4.101 -0.060 1.00 88.75 108 ILE A N 1
ATOM 778 C CA . ILE A 1 108 ? -3.087 -4.671 -0.066 1.00 88.75 108 ILE A CA 1
ATOM 779 C C . ILE A 1 108 ? -3.088 -6.049 0.619 1.00 88.75 108 ILE A C 1
ATOM 781 O O . ILE A 1 108 ? -2.573 -7.004 0.050 1.00 88.75 108 ILE A O 1
ATOM 785 N N . VAL A 1 109 ? -3.726 -6.189 1.788 1.00 85.94 109 VAL A N 1
ATOM 786 C CA . VAL A 1 109 ? -3.844 -7.477 2.500 1.00 85.94 109 VAL A CA 1
ATOM 787 C C . VAL A 1 109 ? -4.648 -8.507 1.696 1.00 85.94 109 VAL A C 1
ATOM 789 O O . VAL A 1 109 ? -4.216 -9.652 1.589 1.00 85.94 109 VAL A O 1
ATOM 792 N N . VAL A 1 110 ? -5.779 -8.116 1.092 1.00 86.44 110 VAL A N 1
ATOM 793 C CA . VAL A 1 110 ? -6.614 -9.017 0.267 1.00 86.44 110 VAL A CA 1
ATOM 794 C C . VAL A 1 110 ? -5.861 -9.547 -0.958 1.00 86.44 110 VAL A C 1
ATOM 796 O O . VAL A 1 110 ? -6.015 -10.717 -1.302 1.00 86.44 110 VAL A O 1
ATOM 799 N N . LEU A 1 111 ? -5.022 -8.722 -1.589 1.00 87.12 111 LEU A N 1
ATOM 800 C CA . LEU A 1 111 ? -4.227 -9.112 -2.759 1.00 87.12 111 LEU A CA 1
ATOM 801 C C . LEU A 1 111 ? -3.004 -9.982 -2.426 1.00 87.12 111 LEU A C 1
ATOM 803 O O . LEU A 1 111 ? -2.441 -10.577 -3.343 1.00 87.12 111 LEU A O 1
ATOM 807 N N . GLN A 1 112 ? -2.611 -10.077 -1.147 1.00 84.75 112 GLN A N 1
ATOM 808 C CA . GLN A 1 112 ? -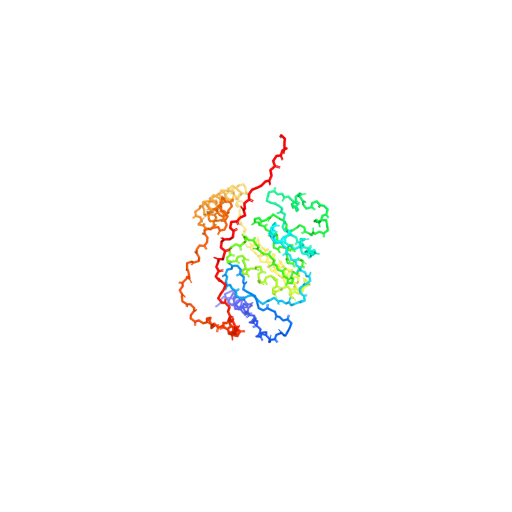1.472 -10.869 -0.660 1.00 84.75 112 GLN A CA 1
ATOM 809 C C . GLN A 1 112 ? -0.187 -10.688 -1.508 1.00 84.75 112 GLN A C 1
ATOM 811 O O . GLN A 1 112 ? 0.226 -11.617 -2.202 1.00 84.75 112 GLN A O 1
ATOM 816 N N . PRO A 1 113 ? 0.447 -9.503 -1.504 1.00 87.50 113 PRO A N 1
ATOM 817 C CA . PRO A 1 113 ? 1.644 -9.238 -2.297 1.00 87.50 113 PRO A CA 1
ATOM 818 C C . PRO A 1 113 ? 2.840 -10.111 -1.908 1.00 87.50 113 PRO A C 1
ATOM 820 O O . PRO A 1 113 ? 3.159 -10.245 -0.730 1.00 87.50 113 PRO A O 1
ATOM 823 N N . ASP A 1 114 ? 3.573 -10.579 -2.919 1.00 85.50 114 ASP A N 1
ATOM 824 C CA . ASP A 1 114 ? 4.906 -11.178 -2.759 1.00 85.50 114 ASP A CA 1
ATOM 825 C C . ASP A 1 114 ? 6.017 -10.109 -2.843 1.00 85.50 114 ASP A C 1
ATOM 827 O O . ASP A 1 114 ? 7.150 -10.339 -2.422 1.00 85.50 114 ASP A O 1
ATOM 831 N N . LEU A 1 115 ? 5.705 -8.944 -3.430 1.00 87.19 115 LEU A N 1
ATOM 832 C CA . LEU A 1 115 ? 6.594 -7.789 -3.561 1.00 87.19 115 LEU A CA 1
ATOM 833 C C . LEU A 1 115 ? 5.774 -6.489 -3.585 1.00 87.19 115 LEU A C 1
ATOM 835 O O . LEU A 1 115 ? 4.813 -6.362 -4.345 1.00 87.19 115 LEU A O 1
ATOM 839 N N . ILE A 1 116 ? 6.184 -5.499 -2.791 1.00 89.75 116 ILE A N 1
ATOM 840 C CA . ILE A 1 116 ? 5.590 -4.156 -2.773 1.00 89.75 116 ILE A CA 1
ATOM 841 C C . ILE A 1 116 ? 6.669 -3.148 -3.172 1.00 89.75 116 ILE A C 1
ATOM 843 O O . ILE A 1 116 ? 7.698 -3.048 -2.508 1.00 89.75 116 ILE A O 1
ATOM 847 N N . LEU A 1 117 ? 6.423 -2.378 -4.232 1.00 89.56 117 LEU A N 1
ATOM 848 C CA . LEU A 1 117 ? 7.227 -1.210 -4.585 1.00 89.56 117 LEU A CA 1
ATOM 849 C C . LEU A 1 117 ? 6.596 0.037 -3.952 1.00 89.56 117 LEU A C 1
ATOM 851 O O . LEU A 1 117 ? 5.394 0.272 -4.096 1.00 89.56 117 LEU A O 1
ATOM 855 N N . ALA A 1 118 ? 7.397 0.796 -3.202 1.00 87.12 118 ALA A N 1
ATOM 856 C CA . ALA A 1 118 ? 6.943 1.881 -2.327 1.00 87.12 118 ALA A CA 1
ATOM 857 C C . ALA A 1 118 ? 7.688 3.208 -2.588 1.00 87.12 118 ALA A C 1
ATOM 859 O O . ALA A 1 118 ? 8.043 3.936 -1.659 1.00 87.12 118 ALA A O 1
ATOM 860 N N . GLY A 1 119 ? 7.941 3.534 -3.857 1.00 79.06 119 GLY A N 1
ATOM 861 C CA . GLY A 1 119 ? 8.628 4.754 -4.277 1.00 79.06 119 GLY A CA 1
ATOM 862 C C . GLY A 1 119 ? 7.997 6.024 -3.690 1.00 79.06 119 GLY A C 1
ATOM 863 O O . GLY A 1 119 ? 6.789 6.243 -3.759 1.00 79.06 119 GLY A O 1
ATOM 864 N N . GLY A 1 120 ? 8.817 6.877 -3.073 1.00 73.00 120 GLY A N 1
ATOM 865 C CA . GLY A 1 120 ? 8.349 8.113 -2.428 1.00 73.00 120 GLY A CA 1
ATOM 866 C C . GLY A 1 120 ? 7.601 7.926 -1.097 1.00 73.00 120 GLY A C 1
ATOM 867 O O . GLY A 1 120 ? 7.128 8.915 -0.537 1.00 73.00 120 GLY A O 1
ATOM 868 N N . GLN A 1 121 ? 7.509 6.704 -0.560 1.00 74.44 121 GLN A N 1
ATOM 869 C CA . GLN A 1 121 ? 7.062 6.441 0.813 1.00 74.44 121 GLN A CA 1
ATOM 870 C C . GLN A 1 121 ? 8.300 6.379 1.728 1.00 74.44 121 GLN A C 1
ATOM 872 O O . GLN A 1 121 ? 8.849 5.310 1.971 1.00 74.44 121 GLN A O 1
ATOM 877 N N . ALA A 1 122 ? 8.781 7.534 2.198 1.00 68.38 122 ALA A N 1
ATOM 878 C CA . ALA A 1 122 ? 10.017 7.635 2.994 1.00 68.38 122 ALA A CA 1
ATOM 879 C C . ALA A 1 122 ? 9.838 7.365 4.507 1.00 68.38 122 ALA A C 1
ATOM 881 O O . ALA A 1 122 ? 10.813 7.376 5.254 1.00 68.38 122 ALA A O 1
ATOM 882 N N . ASP A 1 123 ? 8.601 7.156 4.964 1.00 75.00 123 ASP A N 1
ATOM 883 C CA . ASP A 1 123 ? 8.254 6.941 6.372 1.00 75.00 123 ASP A CA 1
ATOM 884 C C . ASP A 1 123 ? 8.629 5.510 6.831 1.00 75.00 123 ASP A C 1
ATOM 886 O O . ASP A 1 123 ? 8.059 4.537 6.318 1.00 75.00 123 ASP A O 1
ATOM 890 N N . PRO A 1 124 ? 9.555 5.350 7.800 1.00 73.44 124 PRO A N 1
ATOM 891 C CA . PRO A 1 124 ? 10.019 4.040 8.246 1.00 73.44 124 PRO A CA 1
ATOM 892 C C . PRO A 1 124 ? 8.946 3.222 8.979 1.00 73.44 124 PRO A C 1
ATOM 894 O O . PRO A 1 124 ? 8.995 1.991 8.916 1.00 73.44 124 PRO A O 1
ATOM 897 N N . GLU A 1 125 ? 7.957 3.845 9.632 1.00 78.62 125 GLU A N 1
ATOM 898 C CA . GLU A 1 125 ? 6.865 3.101 10.275 1.00 78.62 125 GLU A CA 1
ATOM 899 C C . GLU A 1 125 ? 5.958 2.470 9.216 1.00 78.62 125 GLU A C 1
ATOM 901 O O . GLU A 1 125 ? 5.668 1.272 9.274 1.00 78.62 125 GLU A O 1
ATOM 906 N N . ARG A 1 126 ? 5.578 3.240 8.187 1.00 79.31 126 ARG A N 1
ATOM 907 C CA . ARG A 1 126 ? 4.784 2.740 7.049 1.00 79.31 126 ARG A CA 1
ATOM 908 C C . ARG A 1 126 ? 5.523 1.668 6.254 1.00 79.31 126 ARG A C 1
ATOM 910 O O . ARG A 1 126 ? 4.904 0.672 5.885 1.00 79.31 126 ARG A O 1
ATOM 917 N N . LEU A 1 127 ? 6.828 1.827 6.020 1.00 80.62 127 LEU A N 1
ATOM 918 C CA . LEU A 1 127 ? 7.643 0.792 5.372 1.00 80.62 127 LEU A CA 1
ATOM 919 C C . LEU A 1 127 ? 7.652 -0.504 6.195 1.00 80.62 127 LEU A C 1
ATOM 921 O O . LEU A 1 127 ? 7.395 -1.570 5.642 1.00 80.62 127 LEU A O 1
ATOM 925 N N . THR A 1 128 ? 7.830 -0.413 7.517 1.00 81.56 128 THR A N 1
ATOM 926 C CA . THR A 1 128 ? 7.797 -1.577 8.422 1.00 81.56 128 THR A CA 1
ATOM 927 C C . THR A 1 128 ? 6.420 -2.257 8.442 1.00 81.56 128 THR A C 1
ATOM 929 O O . THR A 1 128 ? 6.334 -3.486 8.460 1.00 81.56 128 THR A O 1
ATOM 932 N N . GLN A 1 129 ? 5.323 -1.493 8.382 1.00 82.56 129 GLN A N 1
ATOM 933 C CA . GLN A 1 129 ? 3.963 -2.041 8.276 1.00 82.56 129 GLN A CA 1
ATOM 934 C C . GLN A 1 129 ? 3.725 -2.764 6.941 1.00 82.56 129 GLN A C 1
ATOM 936 O O . GLN A 1 129 ? 3.159 -3.855 6.932 1.00 82.56 129 GLN A O 1
ATOM 941 N N . LEU A 1 130 ? 4.170 -2.194 5.817 1.00 82.69 130 LEU A N 1
ATOM 942 C CA . LEU A 1 130 ? 4.039 -2.808 4.489 1.00 82.69 130 LEU A CA 1
ATOM 943 C C . LEU A 1 130 ? 4.888 -4.080 4.357 1.00 82.69 130 LEU A C 1
ATOM 945 O O . LEU A 1 130 ? 4.410 -5.086 3.836 1.00 82.69 130 LEU A O 1
ATOM 949 N N . GLU A 1 131 ? 6.108 -4.054 4.889 1.00 81.12 131 GLU A N 1
ATOM 950 C CA . GLU A 1 131 ? 7.004 -5.208 4.999 1.00 81.12 131 GLU A CA 1
ATOM 951 C C . GLU A 1 131 ? 6.376 -6.313 5.863 1.00 81.12 131 GLU A C 1
ATOM 953 O O . GLU A 1 131 ? 6.340 -7.474 5.457 1.00 81.12 131 GLU A O 1
ATOM 958 N N . THR A 1 132 ? 5.753 -5.943 6.988 1.00 79.25 132 THR A N 1
ATOM 959 C CA . THR A 1 132 ? 4.975 -6.873 7.822 1.00 79.25 132 THR A CA 1
ATOM 960 C C . THR A 1 132 ? 3.789 -7.469 7.059 1.00 79.25 132 THR A C 1
ATOM 962 O O . THR A 1 132 ? 3.538 -8.660 7.194 1.00 79.25 132 THR A O 1
ATOM 965 N N . ILE A 1 133 ? 3.068 -6.699 6.234 1.00 75.19 133 ILE A N 1
ATOM 966 C CA . ILE A 1 133 ? 1.935 -7.214 5.440 1.00 75.19 133 ILE A CA 1
ATOM 967 C C . ILE A 1 133 ? 2.401 -8.207 4.365 1.00 75.19 133 ILE A C 1
ATOM 969 O O . ILE A 1 133 ? 1.788 -9.265 4.224 1.00 75.19 133 ILE A O 1
ATOM 973 N N . ALA A 1 134 ? 3.485 -7.905 3.645 1.00 73.75 134 ALA A N 1
ATOM 974 C CA . ALA A 1 134 ? 4.052 -8.820 2.652 1.00 73.75 134 ALA A CA 1
ATOM 975 C C . ALA A 1 134 ? 4.547 -10.129 3.299 1.00 73.75 134 ALA A C 1
ATOM 977 O O . ALA A 1 134 ? 4.288 -11.215 2.785 1.00 73.75 134 ALA A O 1
ATOM 978 N N . LEU A 1 135 ? 5.196 -10.047 4.467 1.00 64.75 135 LEU A N 1
ATOM 979 C CA . LEU A 1 135 ? 5.741 -11.218 5.162 1.00 64.75 135 LEU A CA 1
ATOM 980 C C . LEU A 1 135 ? 4.672 -12.029 5.926 1.00 64.75 135 LEU A C 1
ATOM 982 O O . LEU A 1 135 ? 4.759 -13.253 5.999 1.00 64.75 135 LEU A O 1
ATOM 986 N N . ALA A 1 136 ? 3.640 -11.375 6.473 1.00 60.53 136 ALA A N 1
ATOM 987 C CA . ALA A 1 136 ? 2.556 -12.012 7.233 1.00 60.53 136 ALA A CA 1
ATOM 988 C C . ALA A 1 136 ? 1.364 -12.475 6.369 1.00 60.53 136 ALA A C 1
ATOM 990 O O . ALA A 1 136 ? 0.413 -13.060 6.898 1.00 60.53 136 ALA A O 1
ATOM 991 N N . GLY A 1 137 ? 1.415 -12.278 5.045 1.00 54.56 137 GLY A N 1
ATOM 992 C CA . GLY A 1 137 ? 0.386 -12.719 4.091 1.00 54.56 137 GLY A CA 1
ATOM 993 C C . GLY A 1 137 ? 0.098 -14.231 4.093 1.00 54.56 137 GLY A C 1
ATOM 994 O O . GLY A 1 137 ? -0.911 -14.660 3.537 1.00 54.56 137 GLY A O 1
ATOM 995 N N . GLY A 1 138 ? 0.936 -15.038 4.758 1.00 51.66 138 GLY A N 1
ATOM 996 C CA . GLY A 1 138 ? 0.712 -16.467 4.997 1.00 51.66 138 GLY A CA 1
ATOM 997 C C . GLY A 1 138 ? -0.418 -16.806 5.985 1.00 51.66 138 GLY A C 1
ATOM 998 O O . GLY A 1 138 ? -0.851 -17.958 6.027 1.00 51.66 138 GLY A O 1
ATOM 999 N N . LEU A 1 139 ? -0.939 -15.844 6.760 1.00 53.84 139 LEU A N 1
ATOM 1000 C CA . LEU A 1 139 ? -2.134 -16.068 7.583 1.00 53.84 139 LEU A CA 1
ATOM 1001 C C . LEU A 1 139 ? -3.381 -16.151 6.691 1.00 53.84 139 LEU A C 1
ATOM 1003 O O . LEU A 1 139 ? -3.858 -15.145 6.169 1.00 53.84 139 LEU A O 1
ATOM 1007 N N . THR A 1 140 ? -3.915 -17.363 6.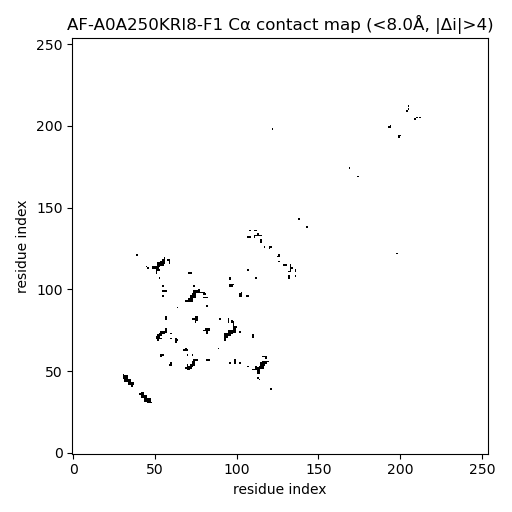526 1.00 57.84 140 THR A N 1
ATOM 1008 C CA . THR A 1 140 ? -5.032 -17.629 5.608 1.00 57.84 140 THR A CA 1
ATOM 1009 C C . THR A 1 140 ? -6.280 -16.796 5.958 1.00 57.84 140 THR A C 1
ATOM 1011 O O . THR A 1 140 ? -6.620 -16.664 7.139 1.00 57.84 140 THR A O 1
ATOM 1014 N N . PRO A 1 141 ? -7.028 -16.268 4.963 1.00 59.78 141 PRO A N 1
ATOM 1015 C CA . PRO A 1 141 ? -8.182 -15.398 5.225 1.00 59.78 141 PRO A CA 1
ATOM 1016 C C . PRO A 1 141 ? -9.248 -16.022 6.140 1.00 59.78 141 PRO A C 1
ATOM 1018 O O . PRO A 1 141 ? -9.841 -15.332 6.967 1.00 59.78 141 PRO A O 1
ATOM 1021 N N . GLY A 1 142 ? -9.453 -17.343 6.057 1.00 68.62 142 GLY A N 1
ATOM 1022 C CA . GLY A 1 142 ? -10.379 -18.067 6.934 1.00 68.62 142 GLY A CA 1
ATOM 1023 C C . GLY A 1 142 ? -10.004 -17.999 8.420 1.00 68.62 142 GLY A C 1
ATOM 1024 O O . GLY A 1 142 ? -10.887 -17.853 9.264 1.00 68.62 142 GLY A O 1
ATOM 1025 N N . ALA A 1 143 ? -8.707 -18.028 8.751 1.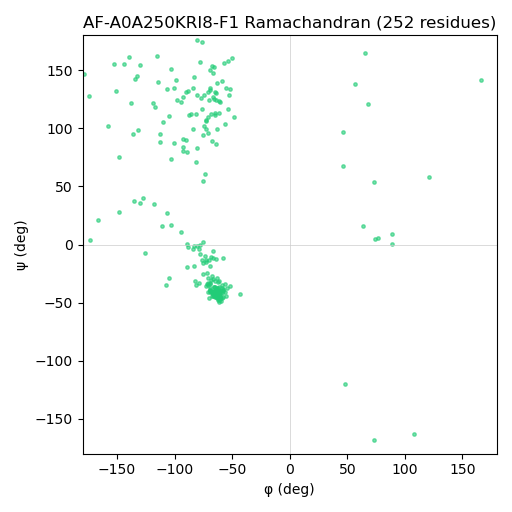00 72.12 143 ALA A N 1
ATOM 1026 C CA . ALA A 1 143 ? -8.248 -17.877 10.131 1.00 72.12 143 ALA A CA 1
ATOM 1027 C C . ALA A 1 143 ? -8.516 -16.455 10.652 1.00 72.12 143 ALA A C 1
ATOM 1029 O O . ALA A 1 143 ? -9.043 -16.290 11.752 1.00 72.12 143 ALA A O 1
ATOM 1030 N N . GLN A 1 144 ? -8.223 -15.430 9.843 1.00 70.12 144 GLN A N 1
ATOM 1031 C CA . GLN A 1 144 ? -8.470 -14.025 10.194 1.00 70.12 144 GLN A CA 1
ATOM 1032 C C . GLN A 1 144 ? -9.958 -13.755 10.479 1.00 70.12 144 GLN A C 1
ATOM 1034 O O . GLN A 1 144 ? -10.285 -13.095 11.466 1.00 70.12 144 GLN A O 1
ATOM 1039 N N . ILE A 1 145 ? -10.864 -14.324 9.674 1.00 78.62 145 ILE A N 1
ATOM 1040 C CA . ILE A 1 145 ? -12.320 -14.230 9.879 1.00 78.62 145 ILE A CA 1
ATOM 1041 C C . ILE A 1 145 ? -12.739 -14.868 11.216 1.00 78.62 145 ILE A C 1
ATOM 1043 O O . ILE A 1 145 ? -13.550 -14.289 11.940 1.00 78.62 145 ILE A O 1
ATOM 1047 N N . GLY A 1 146 ? -12.160 -16.016 11.586 1.00 81.31 146 GLY A N 1
ATOM 1048 C CA . GLY A 1 146 ? -12.422 -16.679 12.870 1.00 81.31 146 GLY A CA 1
ATOM 1049 C C . GLY A 1 146 ? -12.025 -15.831 14.085 1.00 81.31 146 GLY A C 1
ATOM 1050 O O . GLY A 1 146 ? -12.820 -15.666 15.015 1.00 81.31 146 GLY A O 1
ATOM 1051 N N . TRP A 1 147 ? -10.834 -15.225 14.060 1.00 77.81 147 TRP A N 1
ATOM 1052 C CA . TRP A 1 147 ? -10.390 -14.299 15.112 1.00 77.81 147 TRP A CA 1
ATOM 1053 C C . TRP A 1 147 ? -11.259 -13.034 15.177 1.00 77.81 147 TRP 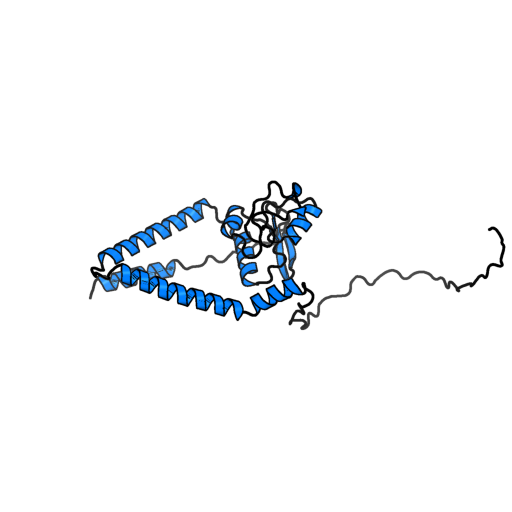A C 1
ATOM 1055 O O . TRP A 1 147 ? -11.650 -12.619 16.270 1.00 77.81 147 TRP A O 1
ATOM 1065 N N . ALA A 1 148 ? -11.635 -12.459 14.029 1.00 82.12 148 ALA A N 1
ATOM 1066 C CA . ALA A 1 148 ? -12.499 -11.278 13.965 1.00 82.12 148 ALA A CA 1
ATOM 1067 C C . ALA A 1 148 ? -13.905 -11.539 14.540 1.00 82.12 148 ALA A C 1
ATOM 1069 O O . ALA A 1 148 ? -14.396 -10.743 15.343 1.00 82.12 148 ALA A O 1
ATOM 1070 N N . LEU A 1 149 ? -14.529 -12.673 14.198 1.00 88.50 149 LEU A N 1
ATOM 1071 C CA . LEU A 1 149 ? -15.815 -13.097 14.769 1.00 88.50 149 LEU A CA 1
ATOM 1072 C C . LEU A 1 149 ? -15.724 -13.316 16.286 1.00 88.50 149 LEU A C 1
ATOM 1074 O O . LEU A 1 149 ? -16.608 -12.884 17.025 1.00 88.50 149 LEU A O 1
ATOM 1078 N N . SER A 1 150 ? -14.637 -13.929 16.757 1.00 86.25 150 SER A N 1
ATOM 1079 C CA . SER A 1 150 ? -14.405 -14.184 18.186 1.00 86.25 150 SER A CA 1
ATOM 1080 C C . SER A 1 150 ? -14.256 -12.880 18.984 1.00 86.25 150 SER A C 1
ATOM 1082 O O . SER A 1 150 ? -14.850 -12.726 20.055 1.00 86.25 150 SER A O 1
ATOM 1084 N N . GLY A 1 151 ? -13.528 -11.901 18.434 1.00 87.56 151 GLY A N 1
ATOM 1085 C CA . GLY A 1 151 ? -13.420 -10.554 19.000 1.00 87.56 151 GLY A CA 1
ATOM 1086 C C . GLY A 1 151 ? -14.758 -9.809 19.020 1.00 87.56 151 GLY A C 1
ATOM 1087 O O . GLY A 1 151 ? -15.127 -9.240 20.048 1.00 87.56 151 GLY A O 1
ATOM 1088 N N . ALA A 1 152 ? -15.523 -9.868 17.924 1.00 89.38 152 ALA A N 1
ATOM 1089 C CA . ALA A 1 152 ? -16.836 -9.231 17.822 1.00 89.38 152 ALA A CA 1
ATOM 1090 C C . ALA A 1 152 ? -17.836 -9.785 18.854 1.00 89.38 152 ALA A C 1
ATOM 1092 O O . ALA A 1 152 ? -18.447 -9.008 19.586 1.00 89.38 152 ALA A O 1
ATOM 1093 N N . LEU A 1 153 ? -17.943 -11.115 18.978 1.00 92.88 153 LEU A N 1
ATOM 1094 C CA . LEU A 1 153 ? -18.794 -11.775 19.979 1.00 92.88 153 LEU A CA 1
ATOM 1095 C C . LEU A 1 153 ? -18.430 -11.352 21.410 1.00 92.88 153 LEU A C 1
ATOM 1097 O O . LEU A 1 153 ? -19.312 -11.007 22.199 1.00 92.88 153 LEU A O 1
ATOM 1101 N N . THR A 1 154 ? -17.133 -11.322 21.725 1.00 91.56 154 THR A N 1
ATOM 1102 C CA . THR A 1 154 ? -16.625 -10.925 23.049 1.00 91.56 154 THR A CA 1
ATOM 1103 C C . THR A 1 154 ? -16.955 -9.461 23.361 1.00 91.56 154 THR A C 1
ATOM 1105 O O . THR A 1 154 ? -17.462 -9.152 24.442 1.00 91.56 154 THR A O 1
ATOM 1108 N N . GLY A 1 155 ? -16.744 -8.557 22.398 1.00 84.94 155 GLY A N 1
ATOM 1109 C CA . GLY A 1 155 ? -17.080 -7.138 22.529 1.00 84.94 155 GLY A CA 1
ATOM 1110 C C . GLY A 1 155 ? -18.582 -6.888 22.699 1.00 84.94 155 GLY A C 1
ATOM 1111 O O . GLY A 1 155 ? -18.981 -6.112 23.569 1.00 84.94 155 GLY A O 1
ATOM 1112 N N . SER A 1 156 ? -19.431 -7.580 21.931 1.00 84.75 156 SER A N 1
ATOM 1113 C CA . SER A 1 156 ? -20.891 -7.488 22.064 1.00 84.75 156 SER A CA 1
ATOM 1114 C C . SER A 1 156 ? -21.390 -7.992 23.421 1.00 84.75 156 SER A C 1
ATOM 1116 O O . SER A 1 156 ? -22.231 -7.335 24.036 1.00 84.75 156 SER A O 1
ATOM 1118 N N . ALA A 1 157 ? -20.852 -9.106 23.928 1.00 87.62 157 ALA A N 1
ATOM 1119 C CA . ALA A 1 157 ? -21.203 -9.626 25.251 1.00 87.62 157 ALA A CA 1
ATOM 1120 C C . ALA A 1 157 ? -20.831 -8.640 26.376 1.00 87.62 157 ALA A C 1
ATOM 1122 O O . ALA A 1 157 ? -21.640 -8.381 27.270 1.00 87.62 157 ALA A O 1
ATOM 1123 N N . PHE A 1 158 ? -19.645 -8.028 26.300 1.00 86.25 158 PHE A N 1
ATOM 1124 C CA . PHE A 1 158 ? -19.195 -7.023 27.266 1.00 86.25 158 PHE A CA 1
ATOM 1125 C C . PHE A 1 158 ? -20.052 -5.745 27.228 1.00 86.25 158 PHE A C 1
ATOM 1127 O O . PHE A 1 158 ? -20.466 -5.240 28.274 1.00 86.25 158 PHE A O 1
ATOM 1134 N N . ALA A 1 159 ? -20.397 -5.258 26.031 1.00 79.62 159 ALA A N 1
ATOM 1135 C CA . ALA A 1 159 ? -21.276 -4.101 25.862 1.00 79.62 159 ALA A CA 1
ATOM 1136 C C . ALA A 1 159 ? -22.687 -4.346 26.431 1.00 79.62 159 ALA A C 1
ATOM 1138 O O . ALA A 1 159 ? -23.233 -3.476 27.111 1.00 79.62 159 ALA A O 1
ATOM 1139 N N . LEU A 1 160 ? -23.258 -5.538 26.218 1.00 81.94 160 LEU A N 1
ATOM 1140 C CA . LEU A 1 160 ? -24.552 -5.929 26.791 1.00 81.94 160 LEU A CA 1
ATOM 1141 C C . LEU A 1 160 ? -24.505 -6.015 28.325 1.00 81.94 160 LEU A C 1
ATOM 1143 O O . LEU A 1 160 ? -25.427 -5.537 28.988 1.00 81.94 160 LEU A O 1
ATOM 1147 N N . MET A 1 161 ? -23.418 -6.543 28.900 1.00 82.56 161 MET A N 1
ATOM 1148 C CA . MET A 1 161 ? -23.232 -6.576 30.356 1.00 82.56 161 MET A CA 1
ATOM 1149 C C . MET A 1 161 ? -23.216 -5.161 30.958 1.00 82.56 161 MET A C 1
ATOM 1151 O O . MET A 1 161 ? -23.917 -4.902 31.938 1.00 82.56 161 MET A O 1
ATOM 1155 N N . LEU A 1 162 ? -22.473 -4.227 30.355 1.00 79.81 162 LEU A N 1
ATOM 1156 C CA . LEU A 1 162 ? -22.439 -2.826 30.793 1.00 79.81 162 LEU A CA 1
ATOM 1157 C C . LEU A 1 162 ? -23.801 -2.132 30.623 1.00 79.81 162 LEU A C 1
ATOM 1159 O O . LEU A 1 162 ? -24.251 -1.427 31.529 1.00 79.81 162 LEU A O 1
ATOM 1163 N N . ALA A 1 163 ? -24.496 -2.374 29.508 1.00 69.44 163 ALA A N 1
ATOM 1164 C CA . ALA A 1 163 ? -25.821 -1.811 29.242 1.00 69.44 163 ALA A CA 1
ATOM 1165 C C . ALA A 1 163 ? -26.892 -2.283 30.245 1.00 69.44 163 ALA A C 1
ATOM 1167 O O . ALA A 1 163 ? -27.840 -1.551 30.523 1.00 69.44 163 ALA A O 1
ATOM 1168 N N . HIS A 1 164 ? -26.753 -3.482 30.818 1.00 70.50 164 HIS A N 1
ATOM 1169 C CA . HIS A 1 164 ? -27.638 -3.971 31.883 1.00 70.50 164 HIS A CA 1
ATOM 1170 C C . HIS A 1 164 ? -27.248 -3.483 33.290 1.00 70.50 164 HIS A C 1
ATOM 1172 O O . HIS A 1 164 ? -28.098 -3.485 34.182 1.00 70.50 164 HIS A O 1
ATOM 1178 N N . ALA A 1 165 ? -26.014 -3.012 33.494 1.00 73.06 165 ALA A N 1
ATOM 1179 C CA . ALA A 1 165 ? -25.554 -2.467 34.773 1.00 73.06 165 ALA A CA 1
ATOM 1180 C C . ALA A 1 165 ? -25.959 -0.993 35.004 1.00 73.06 165 ALA A C 1
ATOM 1182 O O . ALA A 1 165 ? -26.174 -0.584 36.146 1.00 73.06 165 ALA A O 1
ATOM 1183 N N . GLY A 1 166 ? -26.070 -0.181 33.945 1.00 61.00 166 GLY A N 1
ATOM 1184 C CA . GLY A 1 166 ? -26.243 1.277 34.045 1.00 61.00 166 GLY A CA 1
ATOM 1185 C C . GLY A 1 166 ? -27.673 1.799 33.852 1.00 61.00 166 GLY A C 1
ATOM 1186 O O . GLY A 1 166 ? -28.028 2.236 32.760 1.00 61.00 166 GLY A O 1
ATOM 1187 N N . ARG A 1 167 ? -28.487 1.869 34.916 1.00 61.50 167 ARG A N 1
ATOM 1188 C CA . ARG A 1 167 ? -29.804 2.551 34.882 1.00 61.50 167 ARG A CA 1
ATOM 1189 C C . ARG A 1 167 ? -29.696 4.041 35.238 1.00 61.50 167 ARG A C 1
ATOM 1191 O O . ARG A 1 167 ? -30.015 4.434 36.356 1.00 61.50 167 ARG A O 1
ATOM 1198 N N . GLY A 1 168 ? -29.278 4.875 34.283 1.00 65.06 168 GLY A N 1
ATOM 1199 C CA . GLY A 1 168 ? -29.197 6.335 34.448 1.00 65.06 168 GLY A CA 1
ATOM 1200 C C . GLY A 1 168 ? -29.688 7.101 33.217 1.00 65.06 168 GLY A C 1
ATOM 1201 O O . GLY A 1 168 ? -29.149 6.934 32.127 1.00 65.06 168 GLY A O 1
ATOM 1202 N N . GLN A 1 169 ? -30.700 7.960 33.380 1.00 61.53 169 GLN A N 1
ATOM 1203 C CA . GLN A 1 169 ? -31.305 8.725 32.279 1.00 61.53 169 GLN A CA 1
ATOM 1204 C C . GLN A 1 169 ? -30.493 9.985 31.928 1.00 61.53 169 GLN A C 1
ATOM 1206 O O . GLN A 1 169 ? -30.917 11.114 32.176 1.00 61.53 169 GLN A O 1
ATOM 1211 N N . ALA A 1 170 ? -29.315 9.808 31.329 1.00 66.62 170 ALA A N 1
ATOM 1212 C CA . ALA A 1 170 ? -28.631 10.909 30.653 1.00 66.62 170 ALA A CA 1
ATOM 1213 C C . ALA A 1 170 ? -29.408 11.278 29.375 1.00 66.62 170 ALA A C 1
ATOM 1215 O O . ALA A 1 170 ? -29.659 10.418 28.532 1.00 66.62 170 ALA A O 1
ATOM 1216 N N . SER A 1 171 ? -29.819 12.542 29.221 1.00 71.12 171 SER A N 1
ATOM 1217 C CA . SER A 1 171 ? -30.647 12.940 28.076 1.00 71.12 171 SER A CA 1
ATOM 1218 C C . SER A 1 171 ? -29.864 12.800 26.755 1.00 71.12 171 SER A C 1
ATOM 1220 O O . SER A 1 171 ? -28.787 13.393 26.634 1.00 71.12 171 SER A O 1
ATOM 1222 N N . PRO A 1 172 ? -30.374 12.061 25.741 1.00 78.06 172 PRO A N 1
ATOM 1223 C CA . PRO A 1 172 ? -29.591 11.702 24.551 1.00 78.06 172 PRO A CA 1
ATOM 1224 C C . PRO A 1 172 ? -28.969 12.899 23.826 1.00 78.06 172 PRO A C 1
ATOM 1226 O O . PRO A 1 172 ? -27.816 12.845 23.408 1.00 78.06 172 PRO A O 1
ATOM 1229 N N . LEU A 1 173 ? -29.698 14.018 23.763 1.00 84.31 173 LEU A N 1
ATOM 1230 C CA . LEU A 1 173 ? -29.237 15.261 23.143 1.00 84.31 173 LEU A CA 1
ATOM 1231 C C . LEU A 1 173 ? -27.952 15.812 23.792 1.00 84.31 173 LEU A C 1
ATOM 1233 O O . LEU A 1 173 ? -27.080 16.314 23.088 1.00 84.31 173 LEU A O 1
ATOM 1237 N N . ARG A 1 174 ? -27.799 15.691 25.120 1.00 78.06 174 ARG A N 1
ATOM 1238 C CA . ARG A 1 174 ? -26.582 16.127 25.830 1.00 78.06 174 ARG A CA 1
ATOM 1239 C C . ARG A 1 174 ? -25.403 15.194 25.566 1.00 78.06 174 ARG A C 1
ATOM 1241 O O . ARG A 1 174 ? -24.288 15.686 25.433 1.00 78.06 174 ARG A O 1
ATOM 1248 N N . LEU A 1 175 ? -25.644 13.886 25.437 1.00 81.19 175 LEU A N 1
ATOM 1249 C CA . LEU A 1 175 ? -24.608 12.923 25.046 1.00 81.19 175 LEU A CA 1
ATOM 1250 C C . LEU A 1 175 ? -24.082 13.217 23.633 1.00 81.19 175 LEU A C 1
ATOM 1252 O O . LEU A 1 175 ? -22.872 13.279 23.430 1.00 81.19 175 LEU A O 1
ATOM 1256 N N . VAL A 1 176 ? -24.985 13.460 22.676 1.00 92.12 176 VAL A N 1
ATOM 1257 C CA . VAL A 1 176 ? -24.628 13.781 21.284 1.00 92.12 176 VAL A CA 1
ATOM 1258 C C . VAL A 1 176 ? -23.878 15.114 21.191 1.00 92.12 176 VAL A C 1
ATOM 1260 O O . VAL A 1 176 ? -22.837 15.175 20.543 1.00 92.12 176 VAL A O 1
ATOM 1263 N N . LEU A 1 177 ? -24.343 16.165 21.877 1.00 89.81 177 LEU A N 1
ATOM 1264 C CA . LEU A 1 177 ? -23.657 17.465 21.891 1.00 89.81 177 LEU A CA 1
ATOM 1265 C C . LEU A 1 177 ? -22.268 17.394 22.546 1.00 89.81 177 LEU A C 1
ATOM 1267 O O . LEU A 1 177 ? -21.324 17.981 22.020 1.00 89.81 177 LEU A O 1
ATOM 1271 N N . ALA A 1 178 ? -22.112 16.644 23.643 1.00 88.62 178 ALA A N 1
ATOM 1272 C CA . ALA A 1 178 ? -20.805 16.418 24.260 1.00 88.62 178 ALA A CA 1
ATOM 1273 C C . ALA A 1 178 ? -19.863 15.628 23.332 1.00 88.62 178 ALA A C 1
ATOM 1275 O O . ALA A 1 178 ? -18.703 16.006 23.171 1.00 88.62 178 ALA A O 1
ATOM 1276 N N . GLY A 1 179 ? -20.367 14.581 22.670 1.00 86.62 179 GLY A N 1
ATOM 1277 C CA . GLY A 1 179 ? -19.607 13.797 21.694 1.00 86.62 179 GLY A CA 1
ATOM 1278 C C . GLY A 1 179 ? -19.136 14.627 20.496 1.00 86.62 179 GLY A C 1
ATOM 1279 O O . GLY A 1 179 ? -17.976 14.527 20.107 1.00 86.62 179 GLY A O 1
ATOM 1280 N N . LEU A 1 180 ? -19.994 15.499 19.956 1.00 94.81 180 LEU A N 1
ATOM 1281 C CA . LEU A 1 180 ? -19.633 16.422 18.873 1.00 94.81 180 LEU A CA 1
ATOM 1282 C C . LEU A 1 180 ? -18.578 17.449 19.311 1.00 94.81 180 LEU A C 1
ATOM 1284 O O . LEU A 1 180 ? -17.628 17.691 18.570 1.00 94.81 180 LEU A O 1
ATOM 1288 N N . ALA A 1 181 ? -18.699 18.011 20.518 1.00 91.38 181 ALA A N 1
ATOM 1289 C CA . ALA A 1 181 ? -17.719 18.958 21.051 1.00 91.38 181 ALA A CA 1
ATOM 1290 C C . ALA A 1 181 ? -16.331 18.316 21.247 1.00 91.38 181 ALA A C 1
ATOM 1292 O O . ALA A 1 181 ? -15.323 18.902 20.854 1.00 91.38 181 ALA A O 1
ATOM 1293 N N . ILE A 1 182 ? -16.278 17.097 21.796 1.00 92.38 182 ILE A N 1
ATOM 1294 C CA . ILE A 1 182 ? -15.031 16.334 21.987 1.00 92.38 182 ILE A CA 1
ATOM 1295 C C . ILE A 1 182 ? -14.454 15.869 20.637 1.00 92.38 182 ILE A C 1
ATOM 1297 O O . ILE A 1 182 ? -13.244 15.916 20.426 1.00 92.38 182 ILE A O 1
ATOM 1301 N N . GLY A 1 183 ? -15.307 15.479 19.685 1.00 89.69 183 GLY A N 1
ATOM 1302 C CA . GLY A 1 183 ? -14.886 15.144 18.323 1.00 89.69 183 GLY A CA 1
ATOM 1303 C C . GLY A 1 183 ? -14.225 16.326 17.611 1.00 89.69 183 GLY A C 1
ATOM 1304 O O . GLY A 1 183 ? -13.152 16.169 17.028 1.00 89.69 183 GLY A O 1
ATOM 1305 N N . ALA A 1 184 ? -14.813 17.521 17.717 1.00 94.06 184 ALA A N 1
ATOM 1306 C CA . ALA A 1 184 ? -14.281 18.738 17.110 1.00 94.06 184 ALA A CA 1
ATOM 1307 C C . ALA A 1 184 ? -12.928 19.164 17.710 1.00 94.06 184 ALA A C 1
ATOM 1309 O O . ALA A 1 184 ? -12.028 19.560 16.963 1.00 94.06 184 ALA A O 1
ATOM 1310 N N . THR A 1 185 ? -12.735 19.054 19.031 1.00 94.06 185 THR A N 1
ATOM 1311 C CA . THR A 1 185 ? -11.435 19.363 19.656 1.00 94.06 185 THR A CA 1
ATOM 1312 C C . THR A 1 185 ? -10.364 18.337 19.289 1.00 94.06 185 THR A C 1
ATOM 1314 O O . THR A 1 185 ? -9.255 18.741 18.941 1.00 94.06 185 THR A O 1
ATOM 1317 N N . CYS A 1 186 ? -10.686 17.038 19.258 1.00 90.81 186 CYS A N 1
ATOM 1318 C CA . CYS A 1 186 ? -9.768 16.009 18.761 1.00 90.81 186 CYS A CA 1
ATOM 1319 C C . CYS A 1 186 ? -9.373 16.242 17.295 1.00 90.81 186 CYS A C 1
ATOM 1321 O O . CYS A 1 186 ? -8.183 16.262 16.997 1.00 90.81 186 CYS A O 1
ATOM 1323 N N . GLN A 1 187 ? -10.329 16.492 16.392 1.00 87.50 187 GLN A N 1
ATOM 1324 C CA . GLN A 1 187 ? -10.034 16.778 14.978 1.00 87.50 187 GLN A CA 1
ATOM 1325 C C . GLN A 1 187 ? -9.157 18.028 14.804 1.00 87.50 187 GLN A C 1
ATOM 1327 O O . GLN A 1 187 ? -8.221 18.018 14.003 1.00 87.50 187 GLN A O 1
ATOM 1332 N N . SER A 1 188 ? -9.408 19.078 15.592 1.00 90.50 188 SER A N 1
ATOM 1333 C CA . SER A 1 188 ? -8.602 20.307 15.580 1.00 90.50 188 SER A CA 1
ATOM 1334 C C . SER A 1 188 ? -7.168 20.059 16.066 1.00 90.50 188 SER A C 1
ATOM 1336 O O . SER A 1 188 ? -6.214 20.564 15.474 1.00 90.50 188 SER A O 1
ATOM 1338 N N . LEU A 1 189 ? -6.997 19.232 17.104 1.00 93.75 189 LEU A N 1
ATOM 1339 C CA . LEU A 1 189 ? -5.685 18.833 17.616 1.00 93.75 189 LEU A CA 1
ATOM 1340 C C . LEU A 1 189 ? -4.920 17.953 16.613 1.00 93.75 189 LEU A C 1
ATOM 1342 O O . LEU A 1 189 ? -3.724 18.159 16.415 1.00 93.75 189 LEU A O 1
ATOM 1346 N N . THR A 1 190 ? -5.599 17.025 15.930 1.00 85.06 190 THR A N 1
ATOM 1347 C CA . THR A 1 190 ? -5.013 16.226 14.839 1.00 85.06 190 THR A CA 1
ATOM 1348 C C . THR A 1 190 ? -4.546 17.112 13.683 1.00 85.06 190 THR A C 1
ATOM 1350 O O . THR A 1 190 ? -3.446 16.909 13.171 1.00 85.06 190 THR A O 1
ATOM 1353 N N . ALA A 1 191 ? -5.330 18.125 13.297 1.00 82.56 191 ALA A N 1
ATOM 1354 C CA . ALA A 1 191 ? -4.927 19.082 12.268 1.00 82.56 191 ALA A CA 1
ATOM 1355 C C . ALA A 1 191 ? -3.673 19.875 12.683 1.00 82.56 191 ALA A C 1
ATOM 1357 O O . ALA A 1 191 ? -2.731 19.981 11.900 1.00 82.56 191 ALA A O 1
ATOM 1358 N N . TRP A 1 192 ? -3.618 20.366 13.926 1.00 87.69 192 TRP A N 1
ATOM 1359 C CA . TRP A 1 192 ? -2.450 21.083 14.450 1.00 8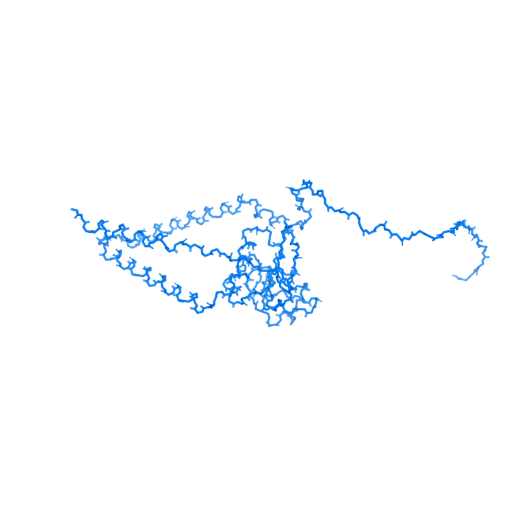7.69 192 TRP A CA 1
ATOM 1360 C C . TRP A 1 192 ? -1.185 20.208 14.490 1.00 87.69 192 TRP A C 1
ATOM 1362 O O . TRP A 1 192 ? -0.147 20.620 13.973 1.00 87.69 192 TRP A O 1
ATOM 1372 N N . LEU A 1 193 ? -1.280 18.979 15.014 1.00 82.19 193 LEU A N 1
ATOM 1373 C CA . LEU A 1 193 ? -0.174 18.008 15.022 1.00 82.19 193 LEU A CA 1
ATOM 1374 C C . LEU A 1 193 ? 0.334 17.700 13.605 1.00 82.19 193 LEU A C 1
ATOM 1376 O O . LEU A 1 193 ? 1.540 17.599 13.387 1.00 82.19 193 LEU A O 1
ATOM 1380 N N . SER A 1 194 ? -0.578 17.599 12.635 1.00 76.44 194 SER A N 1
ATOM 1381 C CA . SER A 1 194 ? -0.241 17.354 11.231 1.00 76.44 194 SER A CA 1
ATOM 1382 C C . SER A 1 194 ? 0.625 18.478 10.644 1.00 76.44 194 SER A C 1
ATOM 1384 O O . SER A 1 194 ? 1.666 18.193 10.045 1.00 76.44 194 SER A O 1
ATOM 1386 N N . LEU A 1 195 ? 0.266 19.749 10.876 1.00 73.31 195 LEU A N 1
ATOM 1387 C CA . LEU A 1 195 ? 1.058 20.907 10.428 1.00 73.31 195 LEU A CA 1
ATOM 1388 C C . LEU A 1 195 ? 2.374 21.081 11.206 1.00 73.31 195 LEU A C 1
ATOM 1390 O O . LEU A 1 195 ? 3.336 21.603 10.649 1.00 73.31 195 LEU A O 1
ATOM 1394 N N . ALA A 1 196 ? 2.429 20.656 12.470 1.00 76.38 196 ALA A N 1
ATOM 1395 C CA . ALA A 1 196 ? 3.635 20.731 13.296 1.00 76.38 196 ALA A CA 1
ATOM 1396 C C . ALA A 1 196 ? 4.695 19.667 12.942 1.00 76.38 196 ALA A C 1
ATOM 1398 O O . ALA A 1 196 ? 5.847 19.785 13.362 1.00 76.38 196 ALA A O 1
ATOM 1399 N N . SER A 1 197 ? 4.328 18.621 12.193 1.00 73.06 197 SER A N 1
ATOM 1400 C CA . SER A 1 197 ? 5.243 17.523 11.871 1.00 73.06 197 SER A CA 1
ATOM 1401 C C . SER A 1 197 ? 6.247 17.889 10.768 1.00 73.06 197 SER A C 1
ATOM 1403 O O . SER A 1 197 ? 5.882 18.260 9.650 1.00 73.06 197 SER A O 1
ATOM 1405 N N . SER A 1 198 ? 7.539 17.711 11.061 1.00 65.38 198 SER A N 1
ATOM 1406 C CA . SER A 1 198 ? 8.616 17.812 10.067 1.00 65.38 198 SER A CA 1
ATOM 1407 C C . SER A 1 198 ? 8.421 16.825 8.916 1.00 65.38 198 SER A C 1
ATOM 1409 O O . SER A 1 198 ? 8.612 17.206 7.770 1.00 65.38 198 SER A O 1
ATOM 1411 N N . ALA A 1 199 ? 7.943 15.607 9.193 1.00 65.44 199 ALA A N 1
ATOM 1412 C CA . ALA A 1 199 ? 7.681 14.584 8.179 1.00 65.44 199 ALA A CA 1
ATOM 1413 C C . ALA A 1 199 ? 6.730 15.062 7.062 1.00 65.44 199 ALA A C 1
ATOM 1415 O O . ALA A 1 199 ? 7.034 14.877 5.883 1.00 65.44 199 ALA A O 1
ATOM 1416 N N . ASN A 1 200 ? 5.626 15.743 7.401 1.00 67.19 200 ASN A N 1
ATOM 1417 C CA . ASN A 1 200 ? 4.745 16.330 6.387 1.00 67.19 200 ASN A CA 1
ATOM 1418 C C . ASN A 1 200 ? 5.442 17.463 5.626 1.00 67.19 200 ASN A C 1
ATOM 1420 O O . ASN A 1 200 ? 5.334 17.530 4.403 1.00 67.19 200 ASN A O 1
ATOM 1424 N N . LEU A 1 201 ? 6.175 18.341 6.319 1.00 71.69 201 LEU A N 1
ATOM 1425 C CA . LEU A 1 201 ? 6.924 19.427 5.678 1.00 71.69 201 LEU A CA 1
ATOM 1426 C C . LEU A 1 201 ? 7.995 18.894 4.717 1.00 71.69 201 LEU A C 1
ATOM 1428 O O . LEU A 1 201 ? 8.138 19.433 3.623 1.00 71.69 201 LEU A O 1
ATOM 1432 N N . ASP A 1 202 ? 8.694 17.818 5.067 1.00 66.88 202 ASP A N 1
ATOM 1433 C CA . ASP A 1 202 ? 9.680 17.163 4.208 1.00 66.88 202 ASP A CA 1
ATOM 1434 C C . ASP A 1 202 ? 9.022 16.423 3.038 1.00 66.88 202 ASP A C 1
ATOM 1436 O O . ASP A 1 202 ? 9.535 16.489 1.921 1.00 66.88 202 ASP A O 1
ATOM 1440 N N . GLN A 1 203 ? 7.833 15.837 3.215 1.00 67.38 203 GLN A N 1
ATOM 1441 C CA . GLN A 1 203 ? 7.062 15.277 2.099 1.00 67.38 203 GLN A CA 1
ATOM 1442 C C . GLN A 1 203 ? 6.504 16.367 1.160 1.00 67.38 203 GLN A C 1
ATOM 1444 O O . GLN A 1 203 ? 6.480 16.173 -0.059 1.00 67.38 203 GLN A O 1
ATOM 1449 N N . PHE A 1 204 ? 6.133 17.546 1.676 1.00 71.94 204 PHE A N 1
ATOM 1450 C CA . PHE A 1 204 ? 5.821 18.726 0.857 1.00 71.94 204 PHE A CA 1
ATOM 1451 C C . PHE A 1 204 ? 7.066 19.276 0.143 1.00 71.94 204 PHE A C 1
ATOM 1453 O O . PHE A 1 204 ? 6.984 19.624 -1.035 1.00 71.94 204 PHE A O 1
ATOM 1460 N N . ARG A 1 205 ? 8.229 19.316 0.807 1.00 70.00 205 ARG A N 1
ATOM 1461 C CA . ARG A 1 205 ? 9.512 19.741 0.215 1.00 70.00 205 ARG A CA 1
ATOM 1462 C C . ARG A 1 205 ? 9.951 18.789 -0.894 1.00 70.00 205 ARG A C 1
ATOM 1464 O O . ARG A 1 205 ? 10.284 19.265 -1.973 1.00 70.00 205 ARG A O 1
ATOM 1471 N N . PHE A 1 206 ? 9.841 17.476 -0.698 1.00 69.75 206 PHE A N 1
ATOM 1472 C CA . PHE A 1 206 ? 10.042 16.464 -1.742 1.00 69.75 206 PHE A CA 1
ATOM 1473 C C . PHE A 1 206 ? 9.115 16.698 -2.947 1.00 69.75 206 PHE A C 1
ATOM 1475 O O . PHE A 1 206 ? 9.550 16.628 -4.095 1.00 69.75 206 PHE A O 1
ATOM 1482 N N . TRP A 1 207 ? 7.850 17.057 -2.707 1.00 71.25 207 TRP A N 1
ATOM 1483 C CA . TRP A 1 207 ? 6.888 17.386 -3.767 1.00 71.25 207 TRP A CA 1
ATOM 1484 C C . TRP A 1 207 ? 7.113 18.735 -4.473 1.00 71.25 207 TRP A C 1
ATOM 1486 O O . TRP A 1 207 ? 6.539 18.935 -5.543 1.00 71.25 207 TRP A O 1
ATOM 1496 N N . LEU A 1 208 ? 7.932 19.631 -3.913 1.00 76.94 208 LEU A N 1
ATOM 1497 C CA . LEU A 1 208 ? 8.273 20.944 -4.485 1.00 76.94 208 LEU A CA 1
ATOM 1498 C C . LEU A 1 208 ? 9.685 21.004 -5.093 1.00 76.94 208 LEU A C 1
ATOM 1500 O O . LEU A 1 208 ? 9.918 21.797 -6.001 1.00 76.94 208 LEU A O 1
ATOM 1504 N N . LEU A 1 209 ? 10.624 20.199 -4.587 1.00 76.56 209 LEU A N 1
ATOM 1505 C CA . LEU A 1 209 ? 12.066 20.276 -4.876 1.00 76.56 209 LEU A CA 1
ATOM 1506 C C . LEU A 1 209 ? 12.666 18.945 -5.374 1.00 76.56 209 LEU A C 1
ATOM 1508 O O . LEU A 1 209 ? 13.830 18.905 -5.777 1.00 76.56 209 LEU A O 1
ATOM 1512 N N . GLY A 1 210 ? 11.897 17.852 -5.350 1.00 66.38 210 GLY A N 1
ATOM 1513 C CA . GLY A 1 210 ? 12.373 16.502 -5.653 1.00 66.38 210 GLY A CA 1
ATOM 1514 C C . GLY A 1 210 ? 13.251 15.900 -4.548 1.00 66.38 210 GLY A C 1
ATOM 1515 O O . GLY A 1 210 ? 13.362 16.426 -3.443 1.00 66.38 210 GLY A O 1
ATOM 1516 N N . SER A 1 211 ? 13.912 14.781 -4.853 1.00 66.94 211 SER A N 1
ATOM 1517 C CA . SER A 1 211 ? 14.771 14.038 -3.913 1.00 66.94 211 SER A CA 1
ATOM 1518 C C . SER A 1 211 ? 16.137 14.686 -3.630 1.00 66.94 211 SER A C 1
ATOM 1520 O O . SER A 1 211 ? 16.939 14.122 -2.887 1.00 66.94 211 SER A O 1
ATOM 1522 N N . LEU A 1 212 ? 16.416 15.866 -4.197 1.00 55.56 212 LEU A N 1
ATOM 1523 C CA . LEU A 1 212 ? 17.732 16.522 -4.175 1.00 55.56 212 LEU A CA 1
ATOM 1524 C C . LEU A 1 212 ? 18.218 16.928 -2.770 1.00 55.56 212 LEU A C 1
ATOM 1526 O O . LEU A 1 212 ? 19.386 17.276 -2.609 1.00 55.56 212 LEU A O 1
ATOM 1530 N N . THR A 1 213 ? 17.348 16.892 -1.755 1.00 55.53 213 THR A N 1
ATOM 1531 C CA . THR A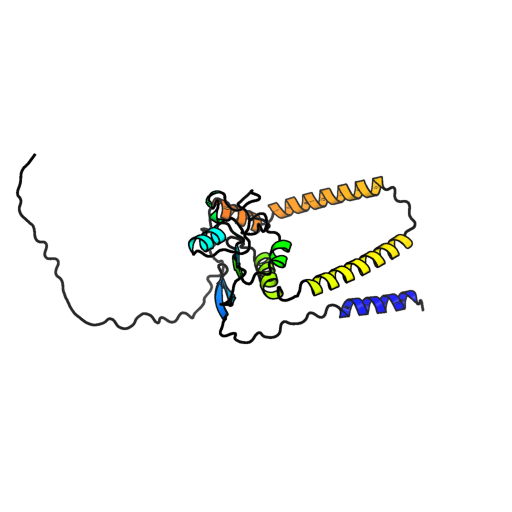 1 213 ? 17.652 17.324 -0.382 1.00 55.53 213 THR A CA 1
ATOM 1532 C C . THR A 1 213 ? 17.549 16.206 0.661 1.00 55.53 213 THR A C 1
ATOM 1534 O O . THR A 1 213 ? 17.182 16.480 1.801 1.00 55.53 213 THR A O 1
ATOM 1537 N N . HIS A 1 214 ? 17.909 14.967 0.308 1.00 48.72 214 HIS A N 1
ATOM 1538 C CA . HIS A 1 214 ? 18.227 13.910 1.283 1.00 48.72 214 HIS A CA 1
ATOM 1539 C C . HIS A 1 214 ? 19.751 13.684 1.411 1.00 48.72 214 HIS A C 1
ATOM 1541 O O . HIS A 1 214 ? 20.260 12.659 0.956 1.00 48.72 214 HIS A O 1
ATOM 1547 N N . PRO A 1 215 ? 20.517 14.589 2.053 1.00 48.16 215 PRO A N 1
ATOM 1548 C CA . PRO A 1 215 ? 21.807 14.202 2.601 1.00 48.16 215 PRO A CA 1
ATOM 1549 C C . PRO A 1 215 ? 21.544 13.243 3.769 1.00 48.16 215 PRO A C 1
ATOM 1551 O O . PRO A 1 215 ? 20.986 13.638 4.793 1.00 48.16 215 PRO A O 1
ATOM 1554 N N . HIS A 1 216 ? 21.917 11.972 3.622 1.00 54.25 216 HIS A N 1
ATOM 1555 C CA . HIS A 1 216 ? 21.808 11.014 4.719 1.00 54.25 216 HIS A CA 1
ATOM 1556 C C . HIS A 1 216 ? 22.688 11.488 5.887 1.00 54.25 216 HIS A C 1
ATOM 1558 O O . HIS A 1 216 ? 23.916 11.502 5.777 1.00 54.25 216 HIS A O 1
ATOM 1564 N N . ALA A 1 217 ? 22.067 11.866 7.009 1.00 43.16 217 ALA A N 1
ATOM 1565 C CA . ALA A 1 217 ? 22.743 12.248 8.252 1.00 43.16 217 ALA A CA 1
ATOM 1566 C C . ALA A 1 217 ? 23.311 11.002 8.966 1.00 43.16 217 ALA A C 1
ATOM 1568 O O . ALA A 1 217 ? 22.910 10.643 10.068 1.00 43.16 217 ALA A O 1
ATOM 1569 N N . GLY A 1 218 ? 24.209 10.311 8.265 1.00 40.66 218 GLY A N 1
ATOM 1570 C CA . GLY A 1 218 ? 24.751 8.995 8.597 1.00 40.66 218 GLY A CA 1
ATOM 1571 C C . GLY A 1 218 ? 25.986 8.636 7.763 1.00 40.66 218 GLY A C 1
ATOM 1572 O O . GLY A 1 218 ? 26.321 7.463 7.644 1.00 40.66 218 GLY A O 1
ATOM 1573 N N . LEU A 1 219 ? 26.679 9.627 7.183 1.00 43.50 219 LEU A N 1
ATOM 1574 C CA . LEU A 1 219 ? 27.985 9.451 6.528 1.00 43.50 219 LEU A CA 1
ATOM 1575 C C . LEU A 1 219 ? 29.115 9.289 7.567 1.00 43.50 219 LEU A C 1
ATOM 1577 O O . LEU A 1 219 ? 30.103 10.019 7.555 1.00 43.50 219 LEU A O 1
ATOM 1581 N N . ALA A 1 220 ? 28.945 8.327 8.473 1.00 42.22 220 ALA A N 1
ATOM 1582 C CA . ALA A 1 220 ? 29.924 7.916 9.469 1.00 42.22 220 ALA A CA 1
ATOM 1583 C C . ALA A 1 220 ? 30.408 6.493 9.145 1.00 42.22 220 ALA A C 1
ATOM 1585 O O . ALA A 1 220 ? 29.768 5.509 9.493 1.00 42.22 220 ALA A O 1
ATOM 1586 N N . GLU A 1 221 ? 31.536 6.436 8.435 1.00 46.38 221 GLU A N 1
ATOM 1587 C CA . GLU A 1 221 ? 32.502 5.328 8.394 1.00 46.38 221 GLU A CA 1
ATOM 1588 C C . GLU A 1 221 ? 31.968 3.889 8.229 1.00 46.38 221 GLU A C 1
ATOM 1590 O O . GLU A 1 221 ? 31.730 3.168 9.195 1.00 46.38 221 GLU A O 1
ATOM 1595 N N . HIS A 1 222 ? 31.968 3.395 6.983 1.00 35.03 222 HIS A N 1
ATOM 1596 C CA . HIS A 1 222 ? 31.966 1.952 6.708 1.00 35.03 222 HIS A CA 1
ATOM 1597 C C . HIS A 1 222 ? 33.300 1.523 6.056 1.00 35.03 222 HIS A C 1
ATOM 1599 O O . HIS A 1 222 ? 33.422 1.513 4.825 1.00 35.03 222 HIS A O 1
ATOM 1605 N N . PRO A 1 223 ? 34.336 1.179 6.847 1.00 48.97 223 PRO A N 1
ATOM 1606 C CA . PRO A 1 223 ? 35.615 0.709 6.319 1.00 48.97 223 PRO A CA 1
ATOM 1607 C C . PRO A 1 223 ? 35.477 -0.743 5.834 1.00 48.97 223 PRO A C 1
ATOM 1609 O O . PRO A 1 223 ? 35.575 -1.680 6.621 1.00 48.97 223 PRO A O 1
ATOM 1612 N N . GLY A 1 224 ? 35.203 -0.949 4.540 1.00 45.62 224 GLY A N 1
ATOM 1613 C CA . GLY A 1 224 ? 34.959 -2.313 4.045 1.00 45.62 224 GLY A CA 1
ATOM 1614 C C . GLY A 1 224 ? 34.804 -2.544 2.540 1.00 45.62 224 GLY A C 1
ATOM 1615 O O . GLY A 1 224 ? 34.541 -3.679 2.152 1.00 45.62 224 GLY A O 1
ATOM 1616 N N . ARG A 1 225 ? 34.964 -1.537 1.666 1.00 41.50 225 ARG A N 1
ATOM 1617 C CA . ARG A 1 225 ? 34.929 -1.773 0.210 1.00 41.50 225 ARG A CA 1
ATOM 1618 C C . ARG A 1 225 ? 36.337 -2.013 -0.332 1.00 41.50 225 ARG A C 1
ATOM 1620 O O . ARG A 1 225 ? 37.027 -1.075 -0.705 1.00 41.50 225 ARG A O 1
ATOM 1627 N N . SER A 1 226 ? 36.751 -3.277 -0.365 1.00 46.25 226 SER A N 1
ATOM 1628 C CA . SER A 1 226 ? 38.010 -3.701 -0.983 1.00 46.25 226 SER A CA 1
ATOM 1629 C C . SER A 1 226 ? 38.006 -3.443 -2.493 1.00 46.25 226 SER A C 1
ATOM 1631 O O . SER A 1 226 ? 37.143 -3.963 -3.207 1.00 46.25 226 SER A O 1
ATOM 1633 N N . ASP A 1 227 ? 38.991 -2.698 -2.993 1.00 42.00 227 ASP A N 1
ATOM 1634 C CA . ASP A 1 227 ? 39.200 -2.529 -4.431 1.00 42.00 227 ASP A CA 1
ATOM 1635 C C . ASP A 1 227 ? 39.495 -3.880 -5.097 1.00 42.00 227 ASP A C 1
ATOM 1637 O O . ASP A 1 227 ? 40.401 -4.613 -4.701 1.00 42.00 227 ASP A O 1
ATOM 1641 N N . SER A 1 228 ? 38.704 -4.252 -6.104 1.00 47.16 228 SER A N 1
ATOM 1642 C CA . SER A 1 228 ? 38.834 -5.550 -6.795 1.00 47.16 228 SER A CA 1
ATOM 1643 C C . SER A 1 228 ? 38.446 -5.491 -8.279 1.00 47.16 228 SER A C 1
ATOM 1645 O O . SER A 1 228 ? 38.038 -6.484 -8.872 1.00 47.16 228 SER A O 1
ATOM 1647 N N . THR A 1 229 ? 38.613 -4.322 -8.905 1.00 43.88 229 THR A N 1
ATOM 1648 C CA . THR A 1 229 ? 38.443 -4.109 -10.358 1.00 43.88 229 THR A CA 1
ATOM 1649 C C . THR A 1 229 ? 39.578 -3.255 -10.946 1.00 43.88 229 THR A C 1
ATOM 1651 O O . THR A 1 229 ? 39.345 -2.409 -11.805 1.00 43.88 229 THR A O 1
ATOM 1654 N N . ALA A 1 230 ? 40.811 -3.444 -10.459 1.00 40.97 230 ALA A N 1
ATOM 1655 C CA . ALA A 1 230 ? 41.977 -2.615 -10.797 1.00 40.97 230 ALA A CA 1
ATOM 1656 C C . ALA A 1 230 ? 43.225 -3.428 -11.216 1.00 40.97 230 ALA A C 1
ATOM 1658 O O . ALA A 1 230 ? 44.357 -3.035 -10.932 1.00 40.97 230 ALA A O 1
ATOM 1659 N N . THR A 1 231 ? 43.035 -4.552 -11.919 1.00 38.75 231 THR A N 1
ATOM 1660 C CA . THR A 1 231 ? 44.134 -5.426 -12.374 1.00 38.75 231 THR A CA 1
ATOM 1661 C C . THR A 1 231 ? 43.982 -5.804 -13.854 1.00 38.75 231 THR A C 1
ATOM 1663 O O . THR A 1 231 ? 42.877 -6.029 -14.331 1.00 38.75 231 THR A O 1
ATOM 1666 N N . ALA A 1 232 ? 45.118 -5.933 -14.552 1.00 39.03 232 ALA A N 1
ATOM 1667 C CA . ALA A 1 232 ? 45.275 -6.579 -15.865 1.00 39.03 232 ALA A CA 1
ATOM 1668 C C . ALA A 1 232 ? 44.745 -5.878 -17.144 1.00 39.03 232 ALA A C 1
ATOM 1670 O O . ALA A 1 232 ? 44.170 -6.529 -18.009 1.00 39.03 232 ALA A O 1
ATOM 1671 N N . VAL A 1 233 ? 45.152 -4.622 -17.387 1.00 39.78 233 VAL A N 1
ATOM 1672 C CA . VAL A 1 233 ? 45.676 -4.252 -18.726 1.00 39.78 233 VAL A CA 1
ATOM 1673 C C . VAL A 1 233 ? 46.992 -3.478 -18.575 1.00 39.78 233 VAL A C 1
ATOM 1675 O O . VAL A 1 233 ? 47.006 -2.275 -18.329 1.00 39.78 233 VAL A O 1
ATOM 1678 N N . ARG A 1 234 ? 48.125 -4.173 -18.738 1.00 41.62 234 ARG A N 1
ATOM 1679 C CA . ARG A 1 234 ? 49.465 -3.571 -18.854 1.00 41.62 234 ARG A CA 1
ATOM 1680 C C . ARG A 1 234 ? 50.231 -4.263 -19.982 1.00 41.62 234 ARG A C 1
ATOM 1682 O O . ARG A 1 234 ? 50.863 -5.288 -19.757 1.00 41.62 234 ARG A O 1
ATOM 1689 N N . GLY A 1 235 ? 50.199 -3.692 -21.183 1.00 32.72 235 GLY A N 1
ATOM 1690 C CA . GLY A 1 235 ? 50.945 -4.206 -22.333 1.00 32.72 235 GLY A CA 1
ATOM 1691 C C . GLY A 1 235 ? 50.832 -3.283 -23.544 1.00 32.72 235 GLY A C 1
ATOM 1692 O O . GLY A 1 235 ? 49.724 -2.941 -23.930 1.00 32.72 235 GLY A O 1
ATOM 1693 N N . ALA A 1 236 ? 51.985 -2.915 -24.117 1.00 40.56 236 ALA A N 1
ATOM 1694 C CA . ALA A 1 236 ? 52.184 -1.978 -25.233 1.00 40.56 236 ALA A CA 1
ATOM 1695 C C . ALA A 1 236 ? 51.611 -0.541 -25.038 1.00 40.56 236 ALA A C 1
ATOM 1697 O O . ALA A 1 236 ? 50.517 -0.328 -24.545 1.00 40.56 236 ALA A O 1
ATOM 1698 N N . GLY A 1 237 ? 52.295 0.545 -25.408 1.00 39.84 237 GLY A N 1
ATOM 1699 C CA . GLY A 1 237 ? 53.584 0.650 -26.100 1.00 39.84 237 GLY A CA 1
ATOM 1700 C C . GLY A 1 237 ? 53.484 1.418 -27.418 1.00 39.84 237 GLY A C 1
ATOM 1701 O O . GLY A 1 237 ? 53.823 0.871 -28.459 1.00 39.84 237 GLY A O 1
ATOM 1702 N N . GLY A 1 238 ? 53.027 2.677 -27.399 1.00 37.28 238 GLY A N 1
ATOM 1703 C CA . GLY A 1 238 ? 52.875 3.475 -28.623 1.00 37.28 238 GLY A CA 1
ATOM 1704 C C . GLY A 1 238 ? 52.860 4.984 -28.377 1.00 37.28 238 GLY A C 1
ATOM 1705 O O . GLY A 1 238 ? 51.847 5.546 -27.977 1.00 37.28 238 GLY A O 1
ATOM 1706 N N . ARG A 1 239 ? 53.980 5.671 -28.649 1.00 47.50 239 ARG A N 1
ATOM 1707 C CA . ARG A 1 239 ? 54.067 7.142 -28.564 1.00 47.50 239 ARG A CA 1
ATOM 1708 C C . ARG A 1 239 ? 53.486 7.802 -29.825 1.00 47.50 239 ARG A C 1
ATOM 1710 O O . ARG A 1 239 ? 54.251 8.184 -30.714 1.00 47.50 239 ARG A O 1
ATOM 1717 N N . LEU A 1 240 ? 52.167 7.983 -29.917 1.00 46.59 240 LEU A N 1
ATOM 1718 C CA . LEU A 1 240 ? 51.591 8.779 -31.011 1.00 46.59 240 LEU A CA 1
ATOM 1719 C C . LEU A 1 240 ? 51.863 10.278 -30.805 1.00 46.59 240 LEU A C 1
ATOM 1721 O O . LEU A 1 240 ? 51.173 10.975 -30.068 1.00 46.59 240 LEU A O 1
ATOM 1725 N N . ARG A 1 241 ? 52.883 10.788 -31.504 1.00 44.22 241 ARG A N 1
ATOM 1726 C CA . ARG A 1 241 ? 53.117 12.230 -31.667 1.00 44.22 241 ARG A CA 1
ATOM 1727 C C . ARG A 1 241 ? 51.982 12.842 -32.493 1.00 44.22 241 ARG A C 1
ATOM 1729 O O . ARG A 1 241 ? 51.761 12.415 -33.626 1.00 4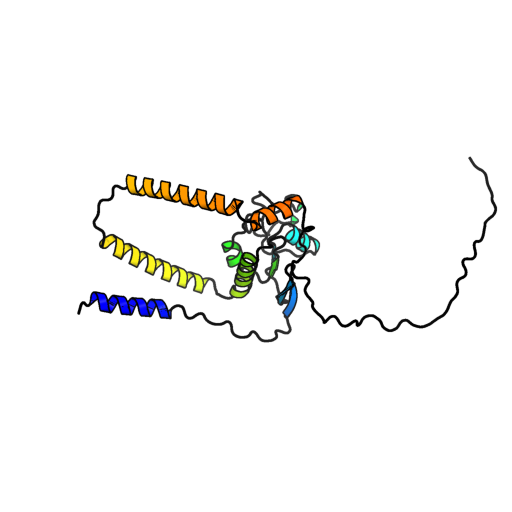4.22 241 ARG A O 1
ATOM 1736 N N . ALA A 1 242 ? 51.345 13.898 -31.990 1.00 40.50 242 ALA A N 1
ATOM 1737 C CA . ALA A 1 242 ? 50.383 14.687 -32.756 1.00 40.50 242 ALA A CA 1
ATOM 1738 C C . ALA A 1 242 ? 51.068 15.367 -33.962 1.00 40.50 242 ALA A C 1
ATOM 1740 O O . ALA A 1 242 ? 51.732 16.395 -33.829 1.00 40.50 242 ALA A O 1
ATOM 1741 N N . ARG A 1 243 ? 50.937 14.783 -35.161 1.00 45.56 243 ARG A N 1
ATOM 1742 C CA . ARG A 1 243 ? 51.495 15.339 -36.405 1.00 45.56 243 ARG A CA 1
ATOM 1743 C C . ARG A 1 243 ? 50.467 16.266 -37.059 1.00 45.56 243 ARG A C 1
ATOM 1745 O O . ARG A 1 243 ? 49.661 15.838 -37.881 1.00 45.56 243 ARG A O 1
ATOM 1752 N N . MET A 1 244 ? 50.514 17.544 -36.690 1.00 43.50 244 MET A N 1
ATOM 1753 C CA . MET A 1 244 ? 49.643 18.605 -37.209 1.00 43.50 244 MET A CA 1
ATOM 1754 C C . MET A 1 244 ? 49.876 18.836 -38.719 1.00 43.50 244 MET A C 1
ATOM 1756 O O . MET A 1 244 ? 50.689 19.664 -39.128 1.00 43.50 244 MET A O 1
ATOM 1760 N N . ARG A 1 245 ? 49.194 18.066 -39.578 1.00 45.19 245 ARG A N 1
ATOM 1761 C CA . ARG A 1 245 ? 49.277 18.191 -41.043 1.00 45.19 245 ARG A CA 1
ATOM 1762 C C . ARG A 1 245 ? 48.328 19.292 -41.530 1.00 45.19 245 ARG A C 1
ATOM 1764 O O . ARG A 1 245 ? 47.141 19.048 -41.721 1.00 45.19 245 ARG A O 1
ATOM 1771 N N . ARG A 1 246 ? 48.868 20.488 -41.791 1.00 43.41 246 ARG A N 1
ATOM 1772 C CA . ARG A 1 246 ? 48.191 21.494 -42.630 1.00 43.41 246 ARG A CA 1
ATOM 1773 C C . ARG A 1 246 ? 47.852 20.869 -43.996 1.00 43.41 246 ARG A C 1
ATOM 1775 O O . ARG A 1 246 ? 48.717 20.227 -44.595 1.00 43.41 246 ARG A O 1
ATOM 1782 N N . ARG A 1 247 ? 46.633 21.082 -44.499 1.00 46.09 247 ARG A N 1
ATOM 1783 C CA . ARG A 1 247 ? 46.288 20.917 -45.924 1.00 46.09 247 ARG A CA 1
ATOM 1784 C C . ARG A 1 247 ? 46.252 22.310 -46.583 1.00 46.09 247 ARG A C 1
ATOM 1786 O O . ARG A 1 247 ? 45.701 23.216 -45.961 1.00 46.09 247 ARG A O 1
ATOM 1793 N N . PRO A 1 248 ? 46.840 22.504 -47.778 1.00 47.91 248 PRO A N 1
ATOM 1794 C CA . PRO A 1 248 ? 46.645 23.713 -48.583 1.00 47.91 248 PRO A CA 1
ATOM 1795 C C . PRO A 1 248 ? 45.274 23.701 -49.294 1.00 47.91 248 PRO A C 1
ATOM 1797 O O . PRO A 1 248 ? 44.532 22.724 -49.195 1.00 47.91 248 PRO A O 1
ATOM 1800 N N . ALA A 1 249 ? 44.933 24.801 -49.971 1.00 47.31 249 ALA A N 1
ATOM 1801 C CA . ALA A 1 249 ? 43.567 25.133 -50.392 1.00 47.31 249 ALA A CA 1
ATOM 1802 C C . ALA A 1 249 ? 43.246 24.888 -51.883 1.00 47.31 249 ALA A C 1
ATOM 1804 O O . ALA A 1 249 ? 44.121 25.031 -52.733 1.00 47.31 249 ALA A O 1
ATOM 1805 N N . ALA A 1 250 ? 41.966 24.600 -52.157 1.00 44.56 250 ALA A N 1
ATOM 1806 C CA . ALA A 1 250 ? 41.174 24.865 -53.375 1.00 44.56 250 ALA A CA 1
ATOM 1807 C C . ALA A 1 250 ? 39.731 24.341 -53.129 1.00 44.56 250 ALA A C 1
ATOM 1809 O O . ALA A 1 250 ? 39.587 23.343 -52.427 1.00 44.56 250 ALA A O 1
ATOM 1810 N N . GLY A 1 251 ? 38.636 24.919 -53.641 1.00 39.03 251 GLY A N 1
ATOM 1811 C CA . GLY A 1 251 ? 38.461 26.216 -54.309 1.00 39.03 251 GLY A CA 1
ATOM 1812 C C . GLY A 1 251 ? 37.101 26.333 -55.037 1.00 39.03 251 GLY A C 1
ATOM 1813 O O . GLY A 1 251 ? 36.700 25.379 -55.689 1.00 39.03 251 GLY A O 1
ATOM 1814 N N . ALA A 1 252 ? 36.482 27.524 -54.978 1.00 44.91 252 ALA A N 1
ATOM 1815 C CA . ALA A 1 252 ? 35.361 28.019 -55.810 1.00 44.91 252 ALA A CA 1
ATOM 1816 C C . ALA A 1 252 ? 33.962 27.343 -55.730 1.00 44.91 252 ALA A C 1
ATOM 1818 O O . ALA A 1 252 ? 33.808 26.230 -55.239 1.00 44.91 252 ALA A O 1
ATOM 1819 N N . CYS A 1 253 ? 32.971 28.077 -56.271 1.00 38.91 253 CYS A N 1
ATOM 1820 C CA . CYS A 1 253 ? 31.527 27.792 -56.391 1.00 38.91 253 CYS A CA 1
ATOM 1821 C C . CYS A 1 253 ? 30.722 27.763 -55.067 1.00 38.91 253 CYS A C 1
ATOM 1823 O O . CYS A 1 253 ? 30.991 26.945 -54.193 1.00 38.91 253 CYS A O 1
ATOM 1825 N N . ALA A 1 254 ? 29.689 28.597 -54.891 1.00 39.47 254 ALA A N 1
ATOM 1826 C CA . ALA A 1 254 ? 29.204 29.713 -55.723 1.00 39.47 254 ALA A CA 1
ATOM 1827 C C . ALA A 1 254 ? 28.575 30.807 -54.842 1.00 39.47 254 ALA A C 1
ATOM 1829 O O . ALA A 1 254 ? 28.114 30.453 -53.734 1.00 39.47 254 ALA A O 1
#

Solvent-accessible surface area (backbone atoms only — not comparable to full-atom values): 16007 Å² total; per-residue (Å²): 137,62,69,71,62,58,53,51,55,55,54,53,52,60,64,58,68,73,68,74,74,82,73,82,72,86,79,70,91,57,89,61,51,44,78,44,72,46,101,82,74,46,83,42,80,42,58,74,78,58,72,36,32,32,18,45,17,70,67,42,44,50,52,34,52,72,72,70,43,77,48,56,27,28,25,12,26,93,94,41,96,43,64,52,75,93,49,58,76,74,56,62,90,42,41,76,31,38,37,45,93,64,54,39,62,69,54,50,58,75,63,43,33,61,38,79,44,54,60,92,61,83,51,67,67,60,48,52,52,52,52,46,49,45,70,54,49,78,63,52,69,72,59,57,50,53,54,52,52,54,52,49,54,52,52,53,53,53,53,52,54,52,64,73,68,59,91,68,90,72,58,65,70,59,56,53,52,50,51,52,54,53,48,52,53,51,53,51,50,52,53,52,54,53,74,69,33,63,68,53,53,50,54,52,44,38,74,74,66,43,80,82,80,69,78,69,97,70,88,71,84,82,94,75,84,77,90,83,86,86,79,90,90,85,78,88,88,78,88,82,72,87,77,86,76,83,79,87,90,85,81,83,87,133

Radius of gyration: 30.59 Å; Cα contacts (8 Å, |Δi|>4): 183; chains: 1; bounding box: 85×50×107 Å

pLDDT: mean 71.07, std 17.76, range [32.72, 94.81]

Nearest PDB structures (foldseek):
  7uq0-assembly1_A  TM=8.632E-01  e=3.706E-06  Mycobacterium tuberculosis H37Rv
  3tny-assembly1_A  TM=8.460E-01  e=1.425E-05  Bacillus cereus
  3eiw-assembly1_A  TM=8.057E-01  e=5.846E-05  Staphylococcus aureus subsp. aureus N315
  3mwf-assembly1_A  TM=8.349E-01  e=1.978E-04  Staphylococcus aureus subsp. aureus N315
  3mwg-assembly2_B  TM=7.802E-01  e=7.136E-04  Staphylococcus aureus subsp. aureus N315

InterPro domains:
  IPR000522 ABC transporter, permease protein, BtuC-like [PF01032] (136-214)
  IPR037294 ABC transporter, BtuC-like [G3DSA:1.10.3470.10] (133-219)
  IPR037294 ABC transporter, BtuC-like [SSF81345] (138-214)
  IPR051313 Bacterial iron-siderophore binding [PTHR30532] (5-134)

Foldseek 3Di:
DDVVVVVVVVVVVVVVVVPPDDDPPDDDPDPQWDWDQDPLRDTDIAGVPFDQEEALDLVSCVVCVVVVHQHQAYEDDAPDQHNDVVCPCSNPNHHHQYHSVDGPPVVLLVSQGSYYHNPLPPDPVVVVVSSCSNVVSPPDPVNVVVVVVVVVVVVVVVVVVVVVVDDDCDPVVVVVVVVVVVVVVVVVVVVVVCVVDPVNVVSVCCVVPNPPPPPPPPPPDDPDDDDDPPDDDDDDDDDDDPDPDDDDDDDDDD

Sequence (254 aa):
MNPALSLASILLLLLLTACDRSTPDSAAPDLGSRNMTDAVWRAVRIPAASQRILALSELDLDALLALGLRPTGAANARGGERPPAYLGTRAAGIESLGNFAQPSLGRIVVLQPDLILAGGQADPERLTQLETIALAGGLTPGAQIGWALSGALTGSAFALMLAHAGRGQASPLRLVLAGLAIGATCQSLTAWLSLASSANLDQFRFWLLGSLTHPHAGLAEHPGRSDSTATAVRGAGGRLRARMRRRPAAGACA

Mean predicted aligned error: 18.77 Å

Secondary structure (DSSP, 8-state):
--HHHHHHHHHHHHHHHTT---PPP-----TTEEEEE-TTS-EEEEETT---EEE-SHHHHHHHHHTT---SEEEEPTT-SSS-GGGGGGGTT-EEEEETTEE-HHHHHHH--SEEE-TT---HHHHHHHHHHHHHTTS-HHHHHHHHHHHHHHHHHHHHHHHHH------HHHHHHHHHHHHHHHHHHHHHHHHH-HHHHHHHHHHHHGGGG---TT----------S-------------------------